Protein AF-U2J992-F1 (afdb_monomer_lite)

Structure (mmCIF, N/CA/C/O backbone):
data_AF-U2J992-F1
#
_entry.id   AF-U2J992-F1
#
loop_
_atom_site.group_PDB
_atom_site.id
_atom_site.type_symbol
_atom_site.label_atom_id
_atom_site.label_alt_id
_atom_site.label_comp_id
_atom_site.label_asym_id
_atom_site.label_entity_id
_atom_site.label_seq_id
_atom_site.pdbx_PDB_ins_code
_atom_site.Cartn_x
_atom_site.Cartn_y
_atom_site.Cartn_z
_atom_site.occupancy
_atom_site.B_iso_or_equiv
_atom_site.auth_seq_id
_atom_site.auth_comp_id
_atom_site.auth_asym_id
_atom_site.auth_atom_id
_atom_site.pdbx_PDB_model_num
ATOM 1 N N . MET A 1 1 ? 15.431 2.679 -17.743 1.00 88.00 1 MET A N 1
ATOM 2 C CA . MET A 1 1 ? 15.297 1.279 -18.209 1.00 88.00 1 MET A CA 1
ATOM 3 C C . MET A 1 1 ? 16.651 0.581 -18.360 1.00 88.00 1 MET A C 1
ATOM 5 O O . MET A 1 1 ? 17.558 1.155 -18.958 1.00 88.00 1 MET A O 1
ATOM 9 N N . LYS A 1 2 ? 16.760 -0.661 -17.865 1.00 93.06 2 LYS A N 1
ATOM 10 C CA . LYS A 1 2 ? 17.899 -1.582 -18.020 1.00 93.06 2 LYS A CA 1
ATOM 11 C C . LYS A 1 2 ? 17.656 -2.557 -19.177 1.00 93.06 2 LYS A C 1
ATOM 13 O O . LYS A 1 2 ? 16.789 -3.429 -19.087 1.00 93.06 2 LYS A O 1
ATOM 18 N N . VAL A 1 3 ? 18.436 -2.451 -20.250 1.00 96.88 3 VAL A N 1
ATOM 19 C CA . VAL A 1 3 ? 18.338 -3.318 -21.435 1.00 96.88 3 VAL A CA 1
ATOM 20 C C . VAL A 1 3 ? 19.479 -4.329 -21.450 1.00 96.88 3 VAL A C 1
ATOM 22 O O . VAL A 1 3 ? 20.654 -3.975 -21.537 1.00 96.88 3 VAL A O 1
ATOM 25 N N . GLY A 1 4 ? 19.129 -5.612 -21.396 1.00 96.81 4 GLY A N 1
ATOM 26 C CA . GLY A 1 4 ? 20.080 -6.708 -21.534 1.00 96.81 4 GLY A CA 1
ATOM 27 C C . GLY A 1 4 ? 20.477 -6.939 -22.987 1.00 96.81 4 GLY A C 1
ATOM 28 O O . GLY A 1 4 ? 19.643 -6.858 -23.887 1.00 96.81 4 GLY A O 1
ATOM 29 N N . ILE A 1 5 ? 21.737 -7.288 -23.222 1.00 97.19 5 ILE A N 1
ATOM 30 C CA . ILE A 1 5 ? 22.258 -7.700 -24.527 1.00 97.19 5 ILE A CA 1
ATOM 31 C C . ILE A 1 5 ? 22.780 -9.129 -24.413 1.00 97.19 5 ILE A C 1
ATOM 33 O O . ILE A 1 5 ? 23.735 -9.384 -23.679 1.00 97.19 5 ILE A O 1
ATOM 37 N N . LYS A 1 6 ? 22.192 -10.056 -25.175 1.00 96.06 6 LYS A N 1
ATOM 38 C CA . LYS A 1 6 ? 22.657 -11.446 -25.292 1.00 96.06 6 LYS A CA 1
ATOM 39 C C . LYS A 1 6 ? 23.140 -11.707 -26.710 1.00 96.06 6 LYS A C 1
ATOM 41 O O . LYS A 1 6 ? 22.395 -11.508 -27.663 1.00 96.06 6 LYS A O 1
ATOM 46 N N . TYR A 1 7 ? 24.370 -12.184 -26.863 1.00 94.19 7 TYR A N 1
ATOM 47 C CA . TYR A 1 7 ? 24.891 -12.618 -28.161 1.00 94.19 7 TYR A CA 1
ATOM 48 C C . TYR A 1 7 ? 24.677 -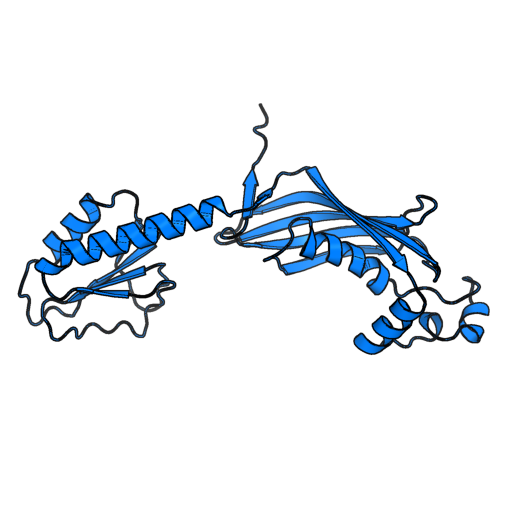14.120 -28.359 1.00 94.19 7 TYR A C 1
ATOM 50 O O . TYR A 1 7 ? 24.781 -14.896 -27.410 1.00 94.19 7 TYR A O 1
ATOM 58 N N . CYS A 1 8 ? 24.448 -14.545 -29.604 1.00 89.06 8 CYS A N 1
ATOM 59 C CA . CYS A 1 8 ? 24.579 -15.961 -29.957 1.00 89.06 8 CYS A CA 1
ATOM 60 C C . CYS A 1 8 ? 26.057 -16.395 -30.009 1.00 89.06 8 CYS A C 1
ATOM 62 O O . CYS A 1 8 ? 26.958 -15.555 -30.125 1.00 89.06 8 CYS A O 1
ATOM 64 N N . GLY A 1 9 ? 26.298 -17.713 -30.035 1.00 82.62 9 GLY A N 1
ATOM 65 C CA . GLY A 1 9 ? 27.641 -18.315 -30.091 1.00 82.62 9 GLY A CA 1
ATOM 66 C C . GLY A 1 9 ? 28.497 -17.929 -31.309 1.00 82.62 9 GLY A C 1
ATOM 67 O O . GLY A 1 9 ? 29.694 -18.180 -31.317 1.00 82.62 9 GLY A O 1
ATOM 68 N N . GLY A 1 10 ? 27.922 -17.267 -32.322 1.00 81.88 10 GLY A N 1
ATOM 69 C CA . GLY A 1 10 ? 28.688 -16.607 -33.386 1.00 81.88 10 GLY A CA 1
ATOM 70 C C . GLY A 1 10 ? 29.153 -17.504 -34.534 1.00 81.88 10 GLY A C 1
ATOM 71 O O . GLY A 1 10 ? 29.967 -17.053 -35.334 1.00 81.88 10 GLY A O 1
ATOM 72 N N . CYS A 1 11 ? 28.620 -18.725 -34.655 1.00 81.31 11 CYS A N 1
ATOM 73 C CA . CYS A 1 11 ? 29.001 -19.703 -35.685 1.00 81.31 11 CYS A CA 1
ATOM 74 C C . CYS A 1 11 ? 28.835 -19.190 -37.129 1.00 81.31 11 CYS A C 1
ATOM 76 O O . CYS A 1 11 ? 29.519 -19.658 -38.032 1.00 81.31 11 CYS A O 1
ATOM 78 N N . GLN A 1 12 ? 27.924 -18.236 -37.359 1.00 80.94 12 GLN A N 1
ATOM 79 C CA . GLN A 1 12 ? 27.748 -17.549 -38.640 1.00 80.94 12 GLN A CA 1
ATOM 80 C C . GLN A 1 12 ? 27.473 -16.063 -38.399 1.00 80.94 12 GLN A C 1
ATOM 82 O O . GLN A 1 12 ? 26.389 -15.711 -37.939 1.00 80.94 12 GLN A O 1
ATOM 87 N N . ASN A 1 13 ? 28.427 -15.190 -38.731 1.00 84.44 13 ASN A N 1
ATOM 88 C CA . ASN A 1 13 ? 28.272 -13.739 -38.600 1.00 84.44 13 ASN A CA 1
ATOM 89 C C . ASN A 1 13 ? 28.057 -13.104 -39.976 1.00 84.44 13 ASN A C 1
ATOM 91 O O . ASN A 1 13 ? 28.999 -12.934 -40.742 1.00 84.44 13 ASN A O 1
ATOM 95 N N . ARG A 1 14 ? 26.810 -12.742 -40.287 1.00 88.81 14 ARG A N 1
ATOM 96 C CA . ARG A 1 14 ? 26.429 -12.078 -41.547 1.00 88.81 14 ARG A CA 1
ATOM 97 C C . ARG A 1 14 ? 26.548 -10.552 -41.492 1.00 88.81 14 ARG A C 1
ATOM 99 O O . ARG A 1 14 ? 26.330 -9.885 -42.496 1.00 88.81 14 ARG A O 1
ATOM 106 N N . TYR A 1 15 ? 26.851 -9.996 -40.322 1.00 90.75 15 TYR A N 1
ATOM 107 C CA . TYR A 1 15 ? 27.094 -8.572 -40.101 1.00 90.75 15 TYR A CA 1
ATOM 108 C C . TYR A 1 15 ? 27.953 -8.368 -38.845 1.00 90.75 15 TYR A C 1
ATOM 110 O O . TYR A 1 15 ? 28.048 -9.264 -38.000 1.00 90.75 15 TYR A O 1
ATOM 118 N N . ASN A 1 16 ? 28.563 -7.186 -38.704 1.00 91.44 16 ASN A N 1
ATOM 119 C CA . ASN A 1 16 ? 29.298 -6.832 -37.492 1.00 91.44 16 ASN A CA 1
ATOM 120 C C . ASN A 1 16 ? 28.317 -6.515 -36.349 1.00 91.44 16 ASN A C 1
ATOM 122 O O . ASN A 1 16 ? 27.656 -5.475 -36.332 1.00 91.44 16 ASN A O 1
ATOM 126 N N . ARG A 1 17 ? 28.208 -7.453 -35.404 1.00 92.62 17 ARG A N 1
ATOM 127 C CA . ARG A 1 17 ? 27.309 -7.374 -34.244 1.00 92.62 17 ARG A CA 1
ATOM 128 C C . ARG A 1 17 ? 27.751 -6.319 -33.231 1.00 92.62 17 ARG A C 1
ATOM 130 O O . ARG A 1 17 ? 26.893 -5.689 -32.621 1.00 92.62 17 ARG A O 1
ATOM 137 N N . SER A 1 18 ? 29.059 -6.116 -33.082 1.00 92.25 18 SER A N 1
ATOM 138 C CA . SER A 1 18 ? 29.617 -5.110 -32.175 1.00 92.25 18 SER A CA 1
ATOM 139 C C . SER A 1 18 ? 29.310 -3.705 -32.679 1.00 92.25 18 SER A C 1
ATOM 141 O O . SER A 1 18 ? 28.798 -2.891 -31.919 1.00 92.25 18 SER A O 1
ATOM 143 N N . ASP A 1 19 ? 29.512 -3.449 -33.976 1.00 93.81 19 ASP A N 1
ATOM 144 C CA . ASP A 1 19 ? 29.170 -2.157 -34.586 1.00 93.81 19 ASP A CA 1
ATOM 145 C C . ASP A 1 19 ? 27.673 -1.868 -34.468 1.00 93.81 19 ASP A C 1
ATOM 147 O O . ASP A 1 19 ? 27.283 -0.755 -34.128 1.00 93.81 19 ASP A O 1
ATOM 151 N N . PHE A 1 20 ? 26.828 -2.882 -34.695 1.00 95.19 20 PHE A N 1
ATOM 152 C CA . PHE A 1 20 ? 25.380 -2.754 -34.532 1.00 95.19 20 PHE A CA 1
ATOM 153 C C . PHE A 1 20 ? 25.005 -2.337 -33.107 1.00 95.19 20 PHE A C 1
ATOM 155 O O . PHE A 1 20 ? 24.239 -1.394 -32.920 1.00 95.19 20 PHE A O 1
ATOM 162 N N . VAL A 1 21 ? 25.545 -3.025 -32.097 1.00 95.44 21 VAL A N 1
ATOM 163 C CA . VAL A 1 21 ? 25.268 -2.707 -30.692 1.00 95.44 21 VAL A CA 1
ATOM 164 C C . VAL A 1 21 ? 25.803 -1.326 -30.323 1.00 95.44 21 VAL A C 1
ATOM 166 O O . VAL A 1 21 ? 25.104 -0.577 -29.649 1.00 95.44 21 VAL A O 1
ATOM 169 N N . ASN A 1 22 ? 26.996 -0.959 -30.791 1.00 95.81 22 ASN A N 1
ATOM 170 C CA . ASN A 1 22 ? 27.565 0.366 -30.558 1.00 95.81 22 ASN A CA 1
ATOM 171 C C . ASN A 1 22 ? 26.701 1.471 -31.182 1.00 95.81 22 ASN A C 1
ATOM 173 O O . ASN A 1 22 ? 26.471 2.490 -30.537 1.00 95.81 22 ASN A O 1
ATOM 177 N N . GLU A 1 23 ? 26.161 1.257 -32.385 1.00 95.81 23 GLU A N 1
ATOM 178 C CA . GLU A 1 23 ? 25.244 2.204 -33.027 1.00 95.81 23 GLU A CA 1
ATOM 179 C C . GLU A 1 23 ? 23.930 2.351 -32.240 1.00 95.81 23 GLU A C 1
ATOM 181 O O . GLU A 1 23 ? 23.450 3.468 -32.051 1.00 95.81 23 GLU A O 1
ATOM 186 N N . VAL A 1 24 ? 23.368 1.246 -31.733 1.00 95.81 24 VAL A N 1
ATOM 187 C CA . VAL A 1 24 ? 22.175 1.280 -30.868 1.00 95.81 24 VAL A CA 1
ATOM 188 C C . VAL A 1 24 ? 22.467 2.033 -29.568 1.00 95.81 24 VAL A C 1
ATOM 190 O O . VAL A 1 24 ? 21.692 2.909 -29.193 1.00 95.81 24 VAL A O 1
ATOM 193 N N . LYS A 1 25 ? 23.594 1.751 -28.904 1.00 96.12 25 LYS A N 1
ATOM 194 C CA . LYS A 1 25 ? 23.999 2.440 -27.668 1.00 96.12 25 LYS A CA 1
ATOM 195 C C . LYS A 1 25 ? 24.206 3.938 -27.885 1.00 96.12 25 LYS A C 1
ATOM 197 O O . LYS A 1 25 ? 23.710 4.737 -27.101 1.00 96.12 25 LYS A O 1
ATOM 202 N N . ALA A 1 26 ? 24.876 4.324 -28.970 1.00 95.00 26 ALA A N 1
ATOM 203 C CA . ALA A 1 26 ? 25.159 5.725 -29.279 1.00 95.00 26 ALA A CA 1
ATOM 204 C C . ALA A 1 26 ? 23.888 6.568 -29.490 1.00 95.00 26 ALA A C 1
ATOM 206 O O . ALA A 1 26 ? 23.890 7.757 -29.190 1.00 95.00 26 ALA A O 1
ATOM 207 N N . LYS A 1 27 ? 22.799 5.959 -29.980 1.00 94.00 27 LYS A N 1
ATOM 208 C CA . LYS A 1 27 ? 21.498 6.627 -30.167 1.00 94.00 27 LYS A CA 1
ATOM 209 C C . LYS A 1 27 ? 20.606 6.613 -28.920 1.00 94.00 27 LYS A C 1
ATOM 211 O O . LYS A 1 27 ? 19.556 7.243 -28.929 1.00 94.00 27 LYS A O 1
ATOM 216 N N . ASN A 1 28 ? 20.991 5.885 -27.871 1.00 93.75 28 ASN A N 1
ATOM 217 C CA . ASN A 1 28 ? 20.179 5.653 -26.674 1.00 93.75 28 ASN A CA 1
ATOM 218 C C . ASN A 1 28 ? 21.033 5.816 -25.408 1.00 93.75 28 ASN A C 1
ATOM 220 O O . ASN A 1 28 ? 21.133 4.902 -24.593 1.00 93.75 28 ASN A O 1
ATOM 224 N N . THR A 1 29 ? 21.687 6.970 -25.264 1.00 91.69 29 THR A N 1
ATOM 225 C CA . THR A 1 29 ? 22.597 7.270 -24.141 1.00 91.69 29 THR A CA 1
ATOM 226 C C . THR A 1 29 ? 21.898 7.336 -22.780 1.00 91.69 29 THR A C 1
ATOM 228 O O . THR A 1 29 ? 22.552 7.276 -21.747 1.00 91.69 29 THR A O 1
ATOM 231 N N . ASP A 1 30 ? 20.573 7.444 -22.785 1.00 88.81 30 ASP A N 1
ATOM 232 C CA . ASP A 1 30 ? 19.661 7.445 -21.642 1.00 88.81 30 ASP A CA 1
ATOM 233 C C . ASP A 1 30 ? 19.252 6.035 -21.167 1.00 88.81 30 ASP A C 1
ATOM 235 O O . ASP A 1 30 ? 18.544 5.894 -20.168 1.00 88.81 30 ASP A O 1
ATOM 239 N N . VAL A 1 31 ? 19.681 4.982 -21.871 1.00 92.69 31 VAL A N 1
ATOM 240 C CA . VAL A 1 31 ? 19.368 3.583 -21.554 1.00 92.69 31 VAL A CA 1
ATOM 241 C C . VAL A 1 31 ? 20.582 2.894 -20.936 1.00 92.69 31 VAL A C 1
ATOM 243 O O . VAL A 1 31 ? 21.683 2.930 -21.484 1.00 92.69 31 VAL A O 1
ATOM 246 N N . ASP A 1 32 ? 20.367 2.195 -19.820 1.00 94.19 32 ASP A N 1
ATOM 247 C CA . ASP A 1 32 ? 21.402 1.381 -19.183 1.00 94.19 32 ASP A CA 1
ATOM 248 C C . ASP A 1 32 ? 21.523 0.030 -19.902 1.00 94.19 32 ASP A C 1
ATOM 250 O O . ASP A 1 32 ? 20.683 -0.859 -19.745 1.00 94.19 32 ASP A O 1
ATOM 254 N N . PHE A 1 33 ? 22.548 -0.117 -20.744 1.00 96.19 33 PHE A N 1
ATOM 255 C CA . PHE A 1 33 ? 22.795 -1.354 -21.481 1.00 96.19 33 PHE A CA 1
ATOM 256 C C . PHE A 1 33 ? 23.798 -2.256 -20.769 1.00 96.19 33 PHE A C 1
ATOM 258 O O . PHE A 1 33 ? 24.991 -1.945 -20.708 1.00 96.19 33 PHE A O 1
ATOM 265 N N . VAL A 1 34 ? 23.356 -3.458 -20.402 1.00 95.81 34 VAL A N 1
ATOM 266 C CA . VAL A 1 34 ? 24.199 -4.482 -19.771 1.00 95.81 34 VAL A CA 1
ATOM 267 C C . VAL A 1 34 ? 24.352 -5.711 -20.663 1.00 95.81 34 VAL A C 1
ATOM 269 O O . VAL A 1 34 ? 23.463 -6.043 -21.445 1.00 95.81 34 VAL A O 1
ATOM 272 N N . ILE A 1 35 ? 25.475 -6.419 -20.553 1.00 96.19 35 ILE A N 1
ATOM 273 C CA . ILE A 1 35 ? 25.595 -7.752 -21.157 1.00 96.19 35 ILE A CA 1
ATOM 274 C C . ILE A 1 35 ? 24.876 -8.743 -20.247 1.00 96.19 35 ILE A C 1
ATOM 276 O O . ILE A 1 35 ? 25.269 -8.894 -19.096 1.00 96.19 35 ILE A O 1
ATOM 280 N N . ALA A 1 36 ? 23.835 -9.395 -20.764 1.00 93.94 36 ALA A N 1
ATOM 281 C CA . ALA A 1 36 ? 22.982 -10.274 -19.975 1.00 93.94 36 ALA A CA 1
ATOM 282 C C . ALA A 1 36 ? 23.596 -11.677 -19.828 1.00 93.94 36 ALA A C 1
ATOM 284 O O . ALA A 1 36 ? 23.954 -12.329 -20.818 1.00 93.94 36 ALA A O 1
ATOM 285 N N . GLN A 1 37 ? 23.683 -12.140 -18.589 1.00 92.50 37 GLN A N 1
ATOM 286 C CA . GLN A 1 37 ? 24.143 -13.458 -18.172 1.00 92.50 37 GLN A CA 1
ATOM 287 C C . GLN A 1 37 ? 22.974 -14.322 -17.686 1.00 92.50 37 GLN A C 1
ATOM 289 O O . GLN A 1 37 ? 21.844 -13.859 -17.536 1.00 92.50 37 GLN A O 1
ATOM 294 N N . ASP A 1 38 ? 23.231 -15.613 -17.488 1.00 89.69 38 ASP A N 1
ATOM 295 C CA . ASP A 1 38 ? 22.229 -16.528 -16.944 1.00 89.69 38 ASP A CA 1
ATOM 296 C C . ASP A 1 38 ? 21.800 -16.059 -15.540 1.00 89.69 38 ASP A C 1
ATOM 298 O O . ASP A 1 38 ? 22.630 -15.621 -14.748 1.00 89.69 38 ASP A O 1
ATOM 302 N N . ALA A 1 39 ? 20.505 -16.172 -15.243 1.00 90.25 39 ALA A N 1
ATOM 303 C CA . ALA A 1 39 ? 19.822 -15.662 -14.051 1.00 90.25 39 ALA A CA 1
ATOM 304 C C . ALA A 1 39 ? 19.686 -14.129 -13.943 1.00 90.25 39 ALA A C 1
ATOM 306 O O . ALA A 1 39 ? 19.109 -13.646 -12.966 1.00 90.25 39 ALA A O 1
ATOM 307 N N . ASP A 1 40 ? 20.122 -13.356 -14.944 1.00 90.25 40 ASP A N 1
ATOM 308 C CA . ASP A 1 40 ? 19.886 -11.913 -14.940 1.00 90.25 40 ASP A CA 1
ATOM 309 C C . ASP A 1 40 ? 18.399 -11.562 -15.076 1.00 90.25 40 ASP A C 1
ATOM 311 O O . ASP A 1 40 ? 17.633 -12.194 -15.812 1.00 90.25 40 ASP A O 1
ATOM 315 N N . VAL A 1 41 ? 18.025 -10.465 -14.411 1.00 90.94 41 VAL A N 1
ATOM 316 C CA . VAL A 1 41 ? 16.741 -9.781 -14.582 1.00 90.94 41 VAL A CA 1
ATOM 317 C C . VAL A 1 41 ? 16.989 -8.427 -15.248 1.00 90.94 41 VAL A C 1
ATOM 319 O O . VAL A 1 41 ? 17.772 -7.602 -14.755 1.00 90.94 41 VAL A O 1
ATOM 322 N N . VAL A 1 42 ? 16.323 -8.204 -16.381 1.00 93.94 42 VAL A N 1
ATOM 323 C CA . VAL A 1 42 ? 16.386 -6.965 -17.174 1.00 93.94 42 VAL A CA 1
ATOM 324 C C . VAL A 1 42 ? 14.983 -6.480 -17.537 1.00 93.94 42 VAL A C 1
ATOM 326 O O . VAL A 1 42 ? 14.031 -7.263 -17.565 1.00 93.94 42 VAL A O 1
ATOM 329 N N . ASP A 1 43 ? 14.840 -5.192 -17.845 1.00 91.94 43 ASP A N 1
ATOM 330 C CA . ASP A 1 43 ? 13.548 -4.642 -18.261 1.00 91.94 43 ASP A CA 1
ATOM 331 C C . ASP A 1 43 ? 13.194 -5.112 -19.673 1.00 91.94 43 ASP A C 1
ATOM 333 O O . ASP A 1 43 ? 12.080 -5.565 -19.902 1.00 91.94 43 ASP A O 1
ATOM 337 N N . TYR A 1 44 ? 14.157 -5.089 -20.596 1.00 96.25 44 TYR A N 1
ATOM 338 C CA . TYR A 1 44 ? 14.001 -5.572 -21.971 1.00 96.25 44 TYR A CA 1
ATOM 339 C C . TYR A 1 44 ? 15.263 -6.307 -22.426 1.00 96.25 44 TYR A C 1
ATOM 341 O O . TYR A 1 44 ? 16.363 -5.969 -21.983 1.00 96.25 44 TYR A O 1
ATOM 349 N N . LEU A 1 45 ? 15.135 -7.304 -23.302 1.00 97.62 45 LEU A N 1
ATOM 350 C CA . LEU A 1 45 ? 16.275 -8.091 -23.784 1.00 97.62 45 LEU A CA 1
ATOM 351 C C . LEU A 1 45 ? 16.459 -7.962 -25.303 1.00 97.62 45 LEU A C 1
ATOM 353 O O . LEU A 1 45 ? 15.589 -8.328 -26.089 1.00 97.62 45 LEU A O 1
ATOM 357 N N . LEU A 1 46 ? 17.632 -7.499 -25.730 1.00 97.19 46 LEU A N 1
ATOM 358 C CA . LEU A 1 46 ? 18.070 -7.537 -27.123 1.00 97.19 46 LEU A CA 1
ATOM 359 C C . LEU A 1 46 ? 18.946 -8.768 -27.358 1.00 97.19 46 LEU A C 1
ATOM 361 O O . LEU A 1 46 ? 20.019 -8.918 -26.769 1.00 97.19 46 LEU A O 1
ATOM 365 N N . VAL A 1 47 ? 18.503 -9.642 -28.256 1.00 96.44 47 VAL A N 1
ATOM 366 C CA . VAL A 1 47 ? 19.201 -10.885 -28.586 1.00 96.44 47 VAL A CA 1
ATOM 367 C C . VAL A 1 47 ? 19.867 -10.734 -29.949 1.00 96.44 47 VAL A C 1
ATOM 369 O O . VAL A 1 47 ? 19.208 -10.714 -30.987 1.00 96.44 47 VAL A O 1
ATOM 372 N N . ILE A 1 48 ? 21.188 -10.588 -29.950 1.00 95.81 48 ILE A N 1
ATOM 373 C CA . ILE A 1 48 ? 22.002 -10.253 -31.117 1.00 95.81 48 ILE A CA 1
ATOM 374 C C . ILE A 1 48 ? 22.548 -11.533 -31.758 1.00 95.81 48 ILE A C 1
ATOM 376 O O . ILE A 1 48 ? 23.601 -12.068 -31.383 1.00 95.81 48 ILE A O 1
ATOM 380 N N . ASN A 1 49 ? 21.829 -12.026 -32.761 1.00 92.62 49 ASN A N 1
ATOM 381 C CA . ASN A 1 49 ? 22.194 -13.212 -33.523 1.00 92.62 49 ASN A CA 1
ATOM 382 C C . ASN A 1 49 ? 22.996 -12.832 -34.768 1.00 92.62 49 ASN A C 1
ATOM 384 O O . ASN A 1 49 ? 22.674 -11.872 -35.452 1.00 92.62 49 ASN A O 1
ATOM 388 N N . GLY A 1 50 ? 24.025 -13.612 -35.104 1.00 89.12 50 GLY A N 1
ATOM 389 C CA . GLY A 1 50 ? 24.824 -13.389 -36.316 1.00 89.12 50 GLY A CA 1
ATOM 390 C C . GLY A 1 50 ? 24.123 -13.789 -37.620 1.00 89.12 50 GLY A C 1
ATOM 391 O O . GLY A 1 50 ? 24.548 -13.365 -38.695 1.00 89.12 50 GLY A O 1
ATOM 392 N N . CYS A 1 51 ? 23.055 -14.587 -37.543 1.00 87.06 51 CYS A N 1
ATOM 393 C CA . CYS A 1 51 ? 22.292 -15.072 -38.689 1.00 87.06 51 CYS A CA 1
ATOM 394 C C . CYS A 1 51 ? 20.815 -15.312 -38.330 1.00 87.06 51 CYS A C 1
ATOM 396 O O . CYS A 1 51 ? 20.406 -15.197 -37.174 1.00 87.06 51 CYS A O 1
ATOM 398 N N . THR A 1 52 ? 20.019 -15.693 -39.330 1.00 90.06 52 THR A N 1
ATOM 399 C CA . THR A 1 52 ? 18.568 -15.919 -39.216 1.00 90.06 52 THR A CA 1
ATOM 400 C C . THR A 1 52 ? 18.176 -17.182 -38.452 1.00 90.06 52 THR A C 1
ATOM 402 O O . THR A 1 52 ? 17.001 -17.353 -38.159 1.00 90.06 52 THR A O 1
ATOM 405 N N . ALA A 1 53 ? 19.128 -18.055 -38.102 1.00 88.44 53 ALA A N 1
ATOM 406 C CA . ALA A 1 53 ? 18.846 -19.245 -37.296 1.00 88.44 53 ALA A CA 1
ATOM 407 C C . ALA A 1 53 ? 18.474 -18.911 -35.838 1.00 88.44 53 ALA A C 1
ATOM 409 O O . ALA A 1 53 ? 17.888 -19.748 -35.165 1.00 88.44 53 ALA A O 1
ATOM 410 N N . ALA A 1 54 ? 18.831 -17.710 -35.359 1.00 87.69 54 ALA A N 1
ATOM 411 C CA . ALA A 1 54 ? 18.437 -17.167 -34.056 1.00 87.69 54 ALA A CA 1
ATOM 412 C C . ALA A 1 54 ? 18.614 -18.126 -32.854 1.00 87.69 54 ALA A C 1
ATOM 414 O O . ALA A 1 54 ? 17.761 -18.213 -31.980 1.00 87.69 54 ALA A O 1
ATOM 415 N N . CYS A 1 55 ? 19.733 -18.855 -32.810 1.00 88.12 55 CYS A N 1
ATOM 416 C CA . CYS A 1 55 ? 19.963 -19.959 -31.871 1.00 88.12 55 CYS A CA 1
ATOM 417 C C . CYS A 1 55 ? 20.372 -19.552 -30.442 1.00 88.12 55 CYS A C 1
ATOM 419 O O . CYS A 1 55 ? 20.775 -20.413 -29.662 1.00 88.12 55 CYS A O 1
ATOM 421 N N . ALA A 1 56 ? 20.360 -18.263 -30.100 1.00 90.25 56 ALA A N 1
ATOM 422 C CA . ALA A 1 56 ? 20.732 -17.826 -28.759 1.00 90.25 56 ALA A CA 1
ATOM 423 C C . ALA A 1 56 ? 19.720 -18.331 -27.718 1.00 90.25 56 ALA A C 1
ATOM 425 O O . ALA A 1 56 ? 18.541 -17.985 -27.776 1.00 90.25 56 ALA A O 1
ATOM 426 N N . ASP A 1 57 ? 20.199 -19.106 -26.744 1.00 90.81 57 ASP A N 1
ATOM 427 C CA . ASP A 1 57 ? 19.393 -19.514 -25.595 1.00 90.81 57 ASP A CA 1
ATOM 428 C C . ASP A 1 57 ? 19.222 -18.341 -24.620 1.00 90.81 57 ASP A C 1
ATOM 430 O O . ASP A 1 57 ? 20.193 -17.704 -24.192 1.00 90.81 57 ASP A O 1
ATOM 434 N N . ILE A 1 58 ? 17.963 -18.059 -24.297 1.00 93.62 58 ILE A N 1
ATOM 435 C CA . ILE A 1 58 ? 17.529 -17.003 -23.380 1.00 93.62 58 ILE A CA 1
ATOM 436 C C . ILE A 1 58 ? 16.658 -17.542 -22.244 1.00 93.62 58 ILE A C 1
ATOM 438 O O . ILE A 1 58 ? 16.173 -16.757 -21.438 1.00 93.62 58 ILE A O 1
ATOM 442 N N . SER A 1 59 ? 16.461 -18.862 -22.158 1.00 92.75 59 SER A N 1
ATOM 443 C CA . SER A 1 59 ? 15.569 -19.506 -21.181 1.00 92.75 59 SER A CA 1
ATOM 444 C C . SER A 1 59 ? 15.920 -19.183 -19.727 1.00 92.75 59 SER A C 1
ATOM 446 O O . SER A 1 59 ? 15.059 -19.210 -18.853 1.00 92.75 59 SER A O 1
ATOM 448 N N . LYS A 1 60 ? 17.185 -18.837 -19.476 1.00 93.94 60 LYS A N 1
ATOM 449 C CA . LYS A 1 60 ? 17.715 -18.483 -18.159 1.00 93.94 60 LYS A CA 1
ATOM 450 C C . LYS A 1 60 ? 17.763 -16.981 -17.885 1.00 93.94 60 LYS A C 1
ATOM 452 O O . LYS A 1 60 ? 18.274 -16.594 -16.842 1.00 93.94 60 LYS A O 1
ATOM 457 N N . ILE A 1 61 ? 17.287 -16.132 -18.794 1.00 94.19 61 ILE A N 1
ATOM 458 C CA . ILE A 1 61 ? 17.291 -14.674 -18.629 1.00 94.19 61 ILE A CA 1
ATOM 459 C C . ILE A 1 61 ? 15.850 -14.214 -18.455 1.00 94.19 61 ILE A C 1
ATOM 461 O O . ILE A 1 61 ? 15.001 -14.464 -19.309 1.00 94.19 61 ILE A O 1
ATOM 465 N N . THR A 1 62 ? 15.568 -13.501 -17.368 1.00 94.00 62 THR A N 1
ATOM 466 C CA . THR A 1 62 ? 14.234 -12.947 -17.132 1.00 94.00 62 THR A CA 1
ATOM 467 C C . THR A 1 62 ? 14.154 -11.549 -17.724 1.00 94.00 62 THR A C 1
ATOM 469 O O . THR A 1 62 ? 14.905 -10.656 -17.329 1.00 94.00 62 THR A O 1
ATOM 472 N N . SER A 1 63 ? 13.213 -11.330 -18.643 1.00 94.19 63 SER A N 1
ATOM 473 C CA . SER A 1 63 ? 12.934 -10.000 -19.181 1.00 94.19 63 SER A CA 1
ATOM 474 C C . SER A 1 63 ? 11.501 -9.566 -18.897 1.00 94.19 63 SER A C 1
ATOM 476 O O . SER A 1 63 ? 10.556 -10.230 -19.319 1.00 94.19 63 SER A O 1
ATOM 478 N N . ARG A 1 64 ? 11.343 -8.445 -18.182 1.00 89.94 64 ARG A N 1
ATOM 479 C CA . ARG A 1 64 ? 10.040 -7.969 -17.683 1.00 89.94 64 ARG A CA 1
ATOM 480 C C . ARG A 1 64 ? 9.097 -7.517 -18.807 1.00 89.94 64 ARG A C 1
ATOM 482 O O . ARG A 1 64 ? 7.906 -7.792 -18.738 1.00 89.94 64 ARG A O 1
ATOM 489 N N . LYS A 1 65 ? 9.623 -6.850 -19.840 1.00 90.19 65 LYS A N 1
ATOM 490 C CA . LYS A 1 65 ? 8.870 -6.280 -20.976 1.00 90.19 65 LYS A CA 1
ATOM 491 C C . LYS A 1 65 ? 9.081 -7.052 -22.292 1.00 90.19 65 LYS A C 1
ATOM 493 O O . LYS A 1 65 ? 8.720 -6.571 -23.364 1.00 90.19 65 LYS A O 1
ATOM 498 N N . GLY A 1 66 ? 9.659 -8.254 -22.225 1.00 94.06 66 GLY A N 1
ATOM 499 C CA . GLY A 1 66 ? 9.898 -9.127 -23.379 1.00 94.06 66 GLY A CA 1
ATOM 500 C C . GLY A 1 66 ? 11.247 -8.912 -24.076 1.00 94.06 66 GLY A C 1
ATOM 501 O O . GLY A 1 66 ? 12.151 -8.270 -23.553 1.00 94.06 66 GLY A O 1
ATOM 502 N N . TYR A 1 67 ? 11.413 -9.485 -25.269 1.00 95.88 67 TYR A N 1
ATOM 503 C CA . TYR A 1 67 ? 12.695 -9.480 -25.979 1.00 95.88 67 TYR A CA 1
ATOM 504 C C . TYR A 1 67 ? 12.548 -9.210 -27.480 1.00 95.88 67 TYR A C 1
ATOM 506 O O . TYR A 1 67 ? 11.478 -9.402 -28.057 1.00 95.88 67 TYR A O 1
ATOM 514 N N . PHE A 1 68 ? 13.647 -8.806 -28.124 1.00 96.19 68 PHE A N 1
ATOM 515 C CA . PHE A 1 68 ? 13.742 -8.660 -29.576 1.00 96.19 68 PHE A CA 1
ATOM 516 C C . PHE A 1 68 ? 14.916 -9.465 -30.143 1.00 96.19 68 PHE A C 1
ATOM 518 O O . PHE A 1 68 ? 16.069 -9.269 -29.754 1.00 96.19 68 PHE A O 1
ATOM 525 N N . MET A 1 69 ? 14.626 -10.343 -31.105 1.00 95.00 69 MET A N 1
ATOM 526 C CA . MET A 1 69 ? 15.630 -11.128 -31.828 1.00 95.00 69 MET A CA 1
ATOM 527 C C . MET A 1 69 ? 16.152 -10.343 -33.034 1.00 95.00 69 MET A C 1
ATOM 529 O O . MET A 1 69 ? 15.472 -10.197 -34.051 1.00 95.00 69 MET A O 1
ATOM 533 N N . VAL A 1 70 ? 17.391 -9.869 -32.939 1.00 95.44 70 VAL A N 1
ATOM 534 C CA . VAL A 1 70 ? 18.122 -9.269 -34.057 1.00 95.44 70 VAL A CA 1
ATOM 535 C C . VAL A 1 70 ? 18.847 -10.378 -34.810 1.00 95.44 70 VAL A C 1
ATOM 537 O O . VAL A 1 70 ? 19.569 -11.167 -34.210 1.00 95.44 70 VAL A O 1
ATOM 540 N N . THR A 1 71 ? 18.664 -10.435 -36.123 1.00 93.69 71 THR A N 1
ATOM 541 C CA . THR A 1 71 ? 19.283 -11.405 -37.041 1.00 93.69 71 THR A CA 1
ATOM 542 C C . THR A 1 71 ? 20.025 -10.735 -38.201 1.00 93.69 71 THR A C 1
ATOM 544 O O . THR A 1 71 ? 20.728 -11.406 -38.958 1.00 93.69 71 THR A O 1
ATOM 547 N N . GLY A 1 72 ? 19.902 -9.409 -38.346 1.00 92.38 72 GLY A N 1
ATOM 548 C CA . GLY A 1 72 ? 20.601 -8.645 -39.373 1.00 92.38 72 GLY A CA 1
ATOM 549 C C . GLY A 1 72 ? 20.601 -7.135 -39.134 1.00 92.38 72 GLY A C 1
ATOM 550 O O . GLY A 1 72 ? 19.714 -6.582 -38.486 1.00 92.38 72 GLY A O 1
ATOM 551 N N . LYS A 1 73 ? 21.582 -6.445 -39.735 1.00 92.19 73 LYS A N 1
ATOM 552 C CA . LYS A 1 73 ? 21.788 -4.990 -39.587 1.00 92.19 73 LYS A CA 1
ATOM 553 C C . LYS A 1 73 ? 20.573 -4.141 -39.997 1.00 92.19 73 LYS A C 1
ATOM 555 O O . LYS A 1 73 ? 20.335 -3.090 -39.412 1.00 92.19 73 LYS A O 1
ATOM 560 N N . HIS A 1 74 ? 19.777 -4.603 -40.963 1.00 92.38 74 HIS A N 1
ATOM 561 C CA . HIS A 1 74 ? 18.588 -3.892 -41.451 1.00 92.38 74 HIS A CA 1
ATOM 562 C C . HIS A 1 74 ? 17.519 -3.661 -40.363 1.00 92.38 74 HIS A C 1
ATOM 564 O O . HIS A 1 74 ? 16.716 -2.738 -40.482 1.00 92.38 74 HIS A O 1
ATOM 570 N N . GLN A 1 75 ? 17.535 -4.447 -39.280 1.00 95.44 75 GLN A N 1
ATOM 571 C CA . GLN A 1 75 ? 16.577 -4.331 -38.177 1.00 95.44 75 GLN A CA 1
ATOM 572 C C . GLN A 1 75 ? 16.909 -3.203 -37.192 1.00 95.44 75 GLN A C 1
ATOM 574 O O . GLN A 1 75 ? 16.160 -3.001 -36.242 1.00 95.44 75 GLN A O 1
ATOM 579 N N . ILE A 1 76 ? 17.982 -2.429 -37.404 1.00 94.69 76 ILE A N 1
ATOM 580 C CA . ILE A 1 76 ? 18.358 -1.344 -36.484 1.00 94.69 76 ILE A CA 1
ATOM 581 C C . ILE A 1 76 ? 17.235 -0.322 -36.281 1.00 94.69 76 ILE A C 1
ATOM 583 O O . ILE A 1 76 ? 16.998 0.122 -35.163 1.00 94.69 76 ILE A O 1
ATOM 587 N N . LYS A 1 77 ? 16.480 -0.012 -37.344 1.00 94.94 77 LYS A N 1
ATOM 588 C CA . LYS A 1 77 ? 15.312 0.875 -37.265 1.00 94.94 77 LYS A CA 1
ATOM 589 C C . LYS A 1 77 ? 14.183 0.266 -36.427 1.00 94.94 77 LYS A C 1
ATOM 591 O O . LYS A 1 77 ? 13.494 0.997 -35.730 1.00 94.94 77 LYS A O 1
ATOM 596 N N . MET A 1 78 ? 14.008 -1.057 -36.480 1.00 96.00 78 MET A N 1
ATOM 597 C CA . MET A 1 78 ? 13.006 -1.764 -35.672 1.00 96.00 78 MET A CA 1
ATOM 598 C C . MET A 1 78 ? 13.396 -1.770 -34.194 1.00 96.00 78 MET A C 1
ATOM 600 O O . MET A 1 78 ? 12.549 -1.511 -33.348 1.00 96.00 78 MET A O 1
ATOM 604 N N . VAL A 1 79 ? 14.678 -2.013 -33.892 1.00 95.94 79 VAL A N 1
ATOM 605 C CA . VAL A 1 79 ? 15.205 -1.929 -32.523 1.00 95.94 79 VAL A CA 1
ATOM 606 C C . VAL A 1 79 ? 15.039 -0.516 -31.978 1.00 95.94 79 VAL A C 1
ATOM 608 O O . VAL A 1 79 ? 14.530 -0.369 -30.874 1.00 95.94 79 VAL A O 1
ATOM 611 N N . GLN A 1 80 ? 15.393 0.512 -32.759 1.00 95.31 80 GLN A N 1
ATOM 612 C CA . GLN A 1 80 ? 15.220 1.902 -32.334 1.00 95.31 80 GLN A CA 1
ATOM 613 C C . GLN A 1 80 ? 13.754 2.208 -32.028 1.00 95.31 80 GLN A C 1
ATOM 615 O O . GLN A 1 80 ? 13.452 2.631 -30.922 1.00 95.31 80 GLN A O 1
ATOM 620 N N . LYS A 1 81 ? 12.841 1.879 -32.953 1.00 95.31 81 LYS A N 1
ATOM 621 C CA . LYS A 1 81 ? 11.401 2.060 -32.742 1.00 95.31 81 LYS A CA 1
ATOM 622 C C . LYS A 1 81 ? 10.921 1.378 -31.457 1.00 95.31 81 LYS A C 1
ATOM 624 O O . LYS A 1 81 ? 10.158 1.968 -30.705 1.00 95.31 81 LYS A O 1
ATOM 629 N N . LYS A 1 82 ? 11.371 0.147 -31.194 1.00 95.00 82 LYS A N 1
ATOM 630 C CA . LYS A 1 82 ? 10.970 -0.592 -29.993 1.00 95.00 82 LYS A CA 1
ATOM 631 C C . LYS A 1 82 ? 11.504 0.048 -28.712 1.00 95.00 82 LYS A C 1
ATOM 633 O O . LYS A 1 82 ? 10.783 0.096 -27.723 1.00 95.00 82 LYS A O 1
ATOM 638 N N . LEU A 1 83 ? 12.744 0.535 -28.723 1.00 95.12 83 LEU A N 1
ATOM 639 C CA . LEU A 1 83 ? 13.304 1.273 -27.591 1.00 95.12 83 LEU A CA 1
ATOM 640 C C . LEU A 1 83 ? 12.560 2.594 -27.365 1.00 95.12 83 LEU A C 1
ATOM 642 O O . LEU A 1 83 ? 12.279 2.913 -26.218 1.00 95.12 83 LEU A O 1
ATOM 646 N N . ASP A 1 84 ? 12.194 3.315 -28.427 1.00 93.62 84 ASP A N 1
ATOM 647 C CA . ASP A 1 84 ? 11.417 4.556 -28.329 1.00 93.62 84 ASP A CA 1
ATOM 648 C C . ASP A 1 84 ? 10.019 4.298 -27.732 1.00 93.62 84 ASP A C 1
ATOM 650 O O . ASP A 1 84 ? 9.611 5.000 -26.812 1.00 93.62 84 ASP A O 1
ATOM 654 N N . GLU A 1 85 ? 9.322 3.241 -28.173 1.00 92.50 85 GLU A N 1
ATOM 655 C CA . GLU A 1 85 ? 8.047 2.799 -27.576 1.00 92.50 85 GLU A CA 1
ATOM 656 C C . GLU A 1 85 ? 8.193 2.517 -26.072 1.00 92.50 85 GLU A C 1
ATOM 658 O O . GLU A 1 85 ? 7.413 3.014 -25.265 1.00 92.50 85 GLU A O 1
ATOM 663 N N . LEU A 1 86 ? 9.226 1.764 -25.678 1.00 90.56 86 LEU A N 1
ATOM 664 C CA . LEU A 1 86 ? 9.476 1.429 -24.272 1.00 90.56 86 LEU A CA 1
ATOM 665 C C . LEU A 1 86 ? 9.818 2.658 -23.418 1.00 90.56 86 LEU A C 1
ATOM 667 O O . LEU A 1 86 ? 9.498 2.675 -22.228 1.00 90.56 86 LEU A O 1
ATOM 671 N N . LYS A 1 87 ? 10.474 3.668 -24.003 1.00 89.69 87 LYS A N 1
ATOM 672 C CA . LYS A 1 87 ? 10.776 4.941 -23.334 1.00 89.69 87 LYS A CA 1
ATOM 673 C C . LYS A 1 87 ? 9.520 5.770 -23.110 1.00 89.69 87 LYS A C 1
ATOM 675 O O . LYS A 1 87 ? 9.361 6.315 -22.021 1.00 89.69 87 LYS A O 1
ATOM 680 N N . GLU A 1 88 ? 8.641 5.861 -24.106 1.00 86.81 88 GLU A N 1
ATOM 681 C CA . GLU A 1 88 ? 7.360 6.560 -23.953 1.00 86.81 88 GLU A CA 1
ATOM 682 C C . GLU A 1 88 ? 6.475 5.856 -22.916 1.00 86.81 88 GLU A C 1
ATOM 684 O O . GLU A 1 88 ? 5.968 6.517 -22.012 1.00 86.81 88 GLU A O 1
ATOM 689 N N . GLU A 1 89 ? 6.402 4.520 -22.937 1.00 83.31 89 GLU A N 1
ATOM 690 C CA . GLU A 1 89 ? 5.749 3.744 -21.871 1.00 83.31 89 GLU A CA 1
ATOM 691 C C . GLU A 1 89 ? 6.358 4.051 -20.489 1.00 83.31 89 GLU A C 1
ATOM 693 O O . GLU A 1 89 ? 5.635 4.370 -19.550 1.00 83.31 89 GLU A O 1
ATOM 698 N N . GLU A 1 90 ? 7.693 4.028 -20.349 1.00 82.00 90 GLU A N 1
ATOM 699 C CA . GLU A 1 90 ? 8.366 4.345 -19.076 1.00 82.00 90 GLU A CA 1
ATOM 700 C C . GLU A 1 90 ? 8.079 5.783 -18.607 1.00 82.00 90 GLU A C 1
ATOM 702 O O . GLU A 1 90 ? 8.003 6.047 -17.402 1.00 82.00 90 GLU A O 1
ATOM 707 N N . LYS A 1 91 ? 7.927 6.726 -19.538 1.00 80.44 91 LYS A N 1
ATOM 708 C CA . LYS A 1 91 ? 7.618 8.127 -19.248 1.00 80.44 91 LYS A CA 1
ATOM 709 C C . LYS A 1 91 ? 6.177 8.295 -18.773 1.00 80.44 91 LYS A C 1
ATOM 711 O O . LYS A 1 91 ? 5.957 8.996 -17.786 1.00 80.44 91 LYS A O 1
ATOM 716 N N . GLU A 1 92 ? 5.222 7.629 -19.416 1.00 77.69 92 GLU A N 1
ATOM 717 C CA . GLU A 1 92 ? 3.832 7.584 -18.955 1.00 77.69 92 GLU A CA 1
ATOM 718 C C . GLU A 1 92 ? 3.716 6.925 -17.577 1.00 77.69 92 GLU A C 1
ATOM 720 O O . GLU A 1 92 ? 3.048 7.464 -16.693 1.00 77.69 92 GLU A O 1
ATOM 725 N N . ASP A 1 93 ? 4.415 5.811 -17.358 1.00 75.38 93 ASP A N 1
ATOM 726 C CA . ASP A 1 93 ? 4.441 5.113 -16.072 1.00 75.38 93 ASP A CA 1
ATOM 727 C C . ASP A 1 93 ? 4.996 6.011 -14.961 1.00 75.38 93 ASP A C 1
ATOM 729 O O . ASP A 1 93 ? 4.423 6.098 -13.875 1.00 75.38 93 ASP A O 1
ATOM 733 N N . LYS A 1 94 ? 6.092 6.732 -15.235 1.00 75.00 94 LYS A N 1
ATOM 734 C CA . LYS A 1 94 ? 6.664 7.718 -14.304 1.00 75.00 94 LYS A CA 1
ATOM 735 C C . LYS A 1 94 ? 5.696 8.860 -14.010 1.00 75.00 94 LYS A C 1
ATOM 737 O O . LYS A 1 94 ? 5.595 9.257 -12.854 1.00 75.00 94 LYS A O 1
ATOM 742 N N . ALA A 1 95 ? 4.975 9.357 -15.014 1.00 74.56 95 ALA A N 1
ATOM 743 C CA . ALA A 1 95 ? 3.999 10.433 -14.844 1.00 74.56 95 ALA A CA 1
ATOM 744 C C . ALA A 1 95 ? 2.781 10.017 -13.998 1.00 74.56 95 ALA A C 1
ATOM 746 O O . ALA A 1 95 ? 2.146 10.869 -13.382 1.00 74.56 95 ALA A O 1
ATOM 747 N N . ARG A 1 96 ? 2.460 8.719 -13.938 1.00 80.81 96 ARG A N 1
ATOM 748 C CA . ARG A 1 96 ? 1.366 8.174 -13.114 1.00 80.81 96 ARG A CA 1
ATOM 749 C C . ARG A 1 96 ? 1.753 7.929 -11.657 1.00 80.81 96 ARG A C 1
ATOM 751 O O . ARG A 1 96 ? 0.882 7.580 -10.861 1.00 80.81 96 ARG A O 1
ATOM 758 N N . ARG A 1 97 ? 3.032 8.077 -11.295 1.00 87.81 97 ARG A N 1
ATOM 759 C CA . ARG A 1 97 ? 3.481 7.819 -9.924 1.00 87.81 97 ARG A CA 1
ATOM 760 C C . ARG A 1 97 ? 2.856 8.808 -8.960 1.00 87.81 97 ARG A C 1
ATOM 762 O O . ARG A 1 97 ? 2.858 10.015 -9.187 1.00 87.81 97 ARG A O 1
ATOM 769 N N . LYS A 1 98 ? 2.380 8.284 -7.838 1.00 91.81 98 LYS A N 1
ATOM 770 C CA . LYS A 1 98 ? 1.910 9.106 -6.737 1.00 91.81 98 LYS A CA 1
ATOM 771 C C . LYS A 1 98 ? 3.107 9.673 -5.986 1.00 91.81 98 LYS A C 1
ATOM 773 O O . LYS A 1 98 ? 3.966 8.925 -5.519 1.00 91.81 98 LYS A O 1
ATOM 778 N N . ILE A 1 99 ? 3.138 10.994 -5.875 1.00 94.50 99 ILE A N 1
ATOM 779 C CA . ILE A 1 99 ? 4.113 11.712 -5.060 1.00 94.50 99 ILE A CA 1
ATOM 780 C C . ILE A 1 99 ? 3.601 11.736 -3.620 1.00 94.50 99 ILE A C 1
ATOM 782 O O . ILE A 1 99 ? 2.430 12.042 -3.390 1.00 94.50 99 ILE A O 1
ATOM 786 N N . LEU A 1 100 ? 4.471 11.393 -2.676 1.00 95.62 100 LEU A N 1
ATOM 787 C CA . LEU A 1 100 ? 4.218 11.425 -1.239 1.00 95.62 100 LEU A CA 1
ATOM 788 C C . LEU A 1 100 ? 5.249 12.309 -0.545 1.00 95.62 100 LEU A C 1
ATOM 790 O O . LEU A 1 100 ? 6.398 12.393 -0.982 1.00 95.62 100 LEU A O 1
ATOM 794 N N . ARG A 1 101 ? 4.848 12.922 0.563 1.00 96.38 101 ARG A N 1
ATOM 795 C CA . ARG A 1 101 ? 5.711 13.735 1.422 1.00 96.38 101 ARG A CA 1
ATOM 796 C C . ARG A 1 101 ? 5.551 13.325 2.877 1.00 96.38 101 ARG A C 1
ATOM 798 O O . ARG A 1 101 ? 4.484 12.887 3.310 1.00 96.38 101 ARG A O 1
ATOM 805 N N . ILE A 1 102 ? 6.620 13.484 3.651 1.00 97.06 102 ILE A N 1
ATOM 806 C CA . ILE A 1 102 ? 6.522 13.383 5.111 1.00 97.06 102 ILE A CA 1
ATOM 807 C C . ILE A 1 102 ? 5.554 14.474 5.594 1.00 97.06 102 ILE A C 1
ATOM 809 O O . ILE A 1 102 ? 5.646 15.619 5.165 1.00 97.06 102 ILE A O 1
ATOM 813 N N . GLY A 1 103 ? 4.612 14.108 6.462 1.00 97.06 103 GLY A N 1
ATOM 814 C CA . GLY A 1 103 ? 3.520 14.969 6.922 1.00 97.06 103 GLY A CA 1
ATOM 815 C C . GLY A 1 103 ? 2.226 14.845 6.109 1.00 97.06 103 GLY A C 1
ATOM 816 O O . GLY A 1 103 ? 1.183 15.336 6.556 1.00 97.06 103 GLY A O 1
ATOM 817 N N . ASP A 1 104 ? 2.240 14.148 4.963 1.00 97.94 104 ASP A N 1
ATOM 818 C CA . ASP A 1 104 ? 1.001 13.795 4.270 1.00 97.94 104 ASP A CA 1
ATOM 819 C C . ASP A 1 104 ? 0.090 13.026 5.226 1.00 97.94 104 ASP A C 1
ATOM 821 O O . ASP A 1 104 ? 0.531 12.125 5.945 1.00 97.94 104 ASP A O 1
ATOM 825 N N . HIS A 1 105 ? -1.196 13.371 5.224 1.00 98.31 105 HIS A N 1
ATOM 826 C CA . HIS A 1 105 ? -2.179 12.739 6.088 1.00 98.31 105 HIS A CA 1
ATOM 827 C C . HIS A 1 105 ? -3.491 12.462 5.359 1.00 98.31 105 HIS A C 1
ATOM 829 O O . HIS A 1 105 ? -3.884 13.150 4.418 1.00 98.31 105 HIS A O 1
ATOM 835 N N . ALA A 1 106 ? -4.195 11.432 5.815 1.00 98.44 106 ALA A N 1
ATOM 836 C CA . ALA A 1 106 ? -5.526 11.091 5.342 1.00 98.44 106 ALA A CA 1
ATOM 837 C C . ALA A 1 106 ? -6.370 10.524 6.481 1.00 98.44 106 ALA A C 1
ATOM 839 O O . ALA A 1 106 ? -5.857 10.082 7.510 1.00 98.44 106 ALA A O 1
ATOM 840 N N . GLN A 1 107 ? -7.688 10.520 6.283 1.00 98.56 107 GLN A N 1
ATOM 841 C CA . GLN A 1 107 ? -8.613 9.990 7.276 1.00 98.56 107 GLN A CA 1
ATOM 842 C C . GLN A 1 107 ? -9.812 9.271 6.665 1.00 98.56 107 GLN A C 1
ATOM 844 O O . GLN A 1 107 ? -10.191 9.509 5.513 1.00 98.56 107 GLN A O 1
ATOM 849 N N . PHE A 1 108 ? -10.434 8.407 7.456 1.00 98.62 108 PHE A N 1
ATOM 850 C CA . PHE A 1 108 ? -11.671 7.704 7.142 1.00 98.62 108 PHE A CA 1
ATOM 851 C C . PHE A 1 108 ? -12.547 7.643 8.390 1.00 98.62 108 PHE A C 1
ATOM 853 O O . PHE A 1 108 ? -12.049 7.342 9.473 1.00 98.62 108 PHE A O 1
ATOM 860 N N . SER A 1 109 ? -13.842 7.906 8.222 1.00 98.56 109 SER A N 1
ATOM 861 C CA . SER A 1 109 ? -14.806 7.887 9.319 1.00 98.56 109 SER A CA 1
ATOM 862 C C . SER A 1 109 ? -15.990 7.001 8.976 1.00 98.56 109 SER A C 1
ATOM 864 O O . SER A 1 109 ? -16.521 7.085 7.867 1.00 98.56 109 SER A O 1
ATOM 866 N N . LYS A 1 110 ? -16.413 6.170 9.930 1.00 98.38 110 LYS A N 1
ATOM 867 C CA . LYS A 1 110 ? -17.584 5.300 9.787 1.00 98.38 110 LYS A CA 1
ATOM 868 C C . LYS A 1 110 ? -18.170 4.937 11.149 1.00 98.38 110 LYS A C 1
ATOM 870 O O . LYS A 1 110 ? -17.436 4.644 12.093 1.00 98.38 110 LYS A O 1
ATOM 875 N N . THR A 1 111 ? -19.497 4.921 11.227 1.00 98.75 111 THR A N 1
ATOM 876 C CA . THR A 1 111 ? -20.238 4.358 12.360 1.00 98.75 111 THR A CA 1
ATOM 877 C C . THR A 1 111 ? -20.170 2.837 12.312 1.00 98.75 111 THR A C 1
ATOM 879 O O . THR A 1 111 ? -20.452 2.236 11.273 1.00 98.75 111 THR A O 1
ATOM 882 N N . ILE A 1 112 ? -19.771 2.211 13.417 1.00 98.50 112 ILE A N 1
ATOM 883 C CA . ILE A 1 112 ? -19.771 0.754 13.536 1.00 98.50 112 ILE A CA 1
ATOM 884 C C . ILE A 1 112 ? -21.189 0.296 13.840 1.00 98.50 112 ILE A C 1
ATOM 886 O O . ILE A 1 112 ? -21.817 0.739 14.798 1.00 98.50 112 ILE A O 1
ATOM 890 N N . THR A 1 113 ? -21.684 -0.606 13.011 1.00 98.62 113 THR A N 1
ATOM 891 C CA . THR A 1 113 ? -23.005 -1.206 13.143 1.00 98.62 113 THR A CA 1
ATOM 892 C C . THR A 1 113 ? -22.895 -2.620 13.694 1.00 98.62 113 THR A C 1
ATOM 894 O O . THR A 1 113 ? -21.835 -3.242 13.648 1.00 98.62 113 THR A O 1
ATOM 897 N N . ASP A 1 114 ? -24.013 -3.152 14.180 1.00 98.19 114 ASP A N 1
ATOM 898 C CA . ASP A 1 114 ? -24.094 -4.552 14.602 1.00 98.19 114 ASP A CA 1
ATOM 899 C C . ASP A 1 114 ? -23.732 -5.505 13.449 1.00 98.19 114 ASP A C 1
ATOM 901 O O . ASP A 1 114 ? -22.954 -6.438 13.630 1.00 98.19 114 ASP A O 1
ATOM 905 N N . ALA A 1 115 ? -24.178 -5.180 12.228 1.00 98.50 115 ALA A N 1
ATOM 906 C CA . ALA A 1 115 ? -23.849 -5.939 11.026 1.00 98.50 115 ALA A CA 1
ATOM 907 C C . ALA A 1 115 ? -22.336 -6.010 10.766 1.00 98.50 115 ALA A C 1
ATOM 909 O O . ALA A 1 115 ? -21.842 -7.061 10.366 1.00 98.50 115 ALA A O 1
ATOM 910 N N . ASP A 1 116 ? -21.587 -4.933 11.024 1.00 98.44 116 ASP A N 1
ATOM 911 C CA . ASP A 1 116 ? -20.126 -4.950 10.885 1.00 98.44 116 ASP A CA 1
ATOM 912 C C . ASP A 1 116 ? -19.487 -5.947 11.856 1.00 98.44 116 ASP A C 1
ATOM 914 O O . ASP A 1 116 ? -18.613 -6.715 11.459 1.00 98.44 116 ASP A O 1
ATOM 918 N N . VAL A 1 117 ? -19.945 -5.964 13.113 1.00 98.56 117 VAL A N 1
ATOM 919 C CA . VAL A 1 117 ? -19.450 -6.882 14.150 1.00 98.56 117 VAL A CA 1
ATOM 920 C C . VAL A 1 117 ? -19.772 -8.329 13.781 1.00 98.56 117 VAL A C 1
ATOM 922 O O . VAL A 1 117 ? -18.892 -9.188 13.829 1.00 98.56 117 VAL A O 1
ATOM 925 N N . THR A 1 118 ? -21.007 -8.605 13.355 1.00 98.25 118 THR A N 1
ATOM 926 C CA . THR A 1 118 ? -21.431 -9.948 12.940 1.00 98.25 118 THR A CA 1
ATOM 927 C C . THR A 1 118 ? -20.661 -10.438 11.716 1.00 98.25 118 THR A C 1
ATOM 929 O O . THR A 1 118 ? -20.176 -11.570 11.708 1.00 98.25 118 THR A O 1
ATOM 932 N N . LEU A 1 119 ? -20.513 -9.602 10.684 1.00 98.50 119 LEU A N 1
ATOM 933 C CA . LEU A 1 119 ? -19.773 -9.961 9.472 1.00 98.50 119 LEU A CA 1
ATOM 934 C C . LEU A 1 119 ? -18.285 -10.158 9.764 1.00 98.50 119 LEU A C 1
ATOM 936 O O . LEU A 1 119 ? -17.687 -11.104 9.254 1.00 98.50 119 LEU A O 1
ATOM 940 N N . PHE A 1 120 ? -17.692 -9.316 10.612 1.00 98.62 120 PHE A N 1
ATOM 941 C CA . PHE A 1 120 ? -16.295 -9.462 11.010 1.00 98.62 120 PHE A CA 1
ATOM 942 C C . PHE A 1 120 ? -16.062 -10.757 11.796 1.00 98.62 120 PHE A C 1
ATOM 944 O O . PHE A 1 120 ? -15.111 -11.482 11.497 1.00 98.62 120 PHE A O 1
ATOM 951 N N . ALA A 1 121 ? -16.952 -11.104 12.731 1.00 98.50 121 ALA A N 1
ATOM 952 C CA . ALA A 1 121 ? -16.916 -12.396 13.417 1.00 98.50 121 ALA A CA 1
ATOM 953 C C . ALA A 1 121 ? -17.027 -13.562 12.418 1.00 98.50 121 ALA A C 1
ATOM 955 O O . ALA A 1 121 ? -16.250 -14.510 12.486 1.00 98.50 121 ALA A O 1
ATOM 956 N N . GLY A 1 122 ? -17.921 -13.457 11.427 1.00 98.56 122 GLY A N 1
ATOM 957 C CA . GLY A 1 122 ? -18.078 -14.457 10.368 1.00 98.56 122 GLY A CA 1
ATOM 958 C C . GLY A 1 122 ? -16.834 -14.652 9.496 1.00 98.56 122 GLY A C 1
ATOM 959 O O . GLY A 1 122 ? -16.479 -15.786 9.191 1.00 98.56 122 GLY A O 1
ATOM 960 N N . VAL A 1 123 ? -16.150 -13.568 9.118 1.00 98.31 123 VAL A N 1
ATOM 961 C CA . VAL A 1 123 ? -14.932 -13.625 8.288 1.00 98.31 123 VAL A CA 1
ATOM 962 C C . VAL A 1 123 ? -13.720 -14.119 9.079 1.00 98.31 123 VAL A C 1
ATOM 964 O O . VAL A 1 123 ? -12.884 -14.835 8.534 1.00 98.31 123 VAL A O 1
ATOM 967 N N . THR A 1 124 ? -13.602 -13.737 10.351 1.00 98.38 124 THR A N 1
ATOM 968 C CA . THR A 1 124 ? -12.430 -14.067 11.182 1.00 98.38 124 THR A CA 1
ATOM 969 C C . THR A 1 124 ? -12.567 -15.373 11.957 1.00 98.38 124 THR A C 1
ATOM 971 O O . THR A 1 124 ? -11.559 -15.941 12.371 1.00 98.38 124 THR A O 1
ATOM 974 N N . GLY A 1 125 ? -13.795 -15.842 12.180 1.00 98.31 125 GLY A N 1
ATOM 975 C CA . GLY A 1 125 ? -14.100 -16.930 13.106 1.00 98.31 125 GLY A CA 1
ATOM 976 C C . GLY A 1 125 ? -14.071 -16.518 14.584 1.00 98.31 125 GLY A C 1
ATOM 977 O O . GLY A 1 125 ? -14.280 -17.371 15.447 1.00 98.31 125 GLY A O 1
ATOM 978 N N . ASP A 1 126 ? -13.830 -15.239 14.901 1.00 98.38 126 ASP A N 1
ATOM 979 C CA . ASP A 1 126 ? -13.808 -14.740 16.277 1.00 98.38 126 ASP A CA 1
ATOM 980 C C . ASP A 1 126 ? -15.221 -14.414 16.779 1.00 98.38 126 ASP A C 1
ATOM 982 O O . ASP A 1 126 ? -15.711 -13.282 16.702 1.00 98.38 126 ASP A O 1
ATOM 986 N N . PHE A 1 127 ? -15.867 -15.445 17.321 1.00 98.25 127 PHE A N 1
ATOM 987 C CA . PHE A 1 127 ? -17.163 -15.372 17.994 1.00 98.25 127 PHE A CA 1
ATOM 988 C C . PHE A 1 127 ? -17.030 -15.289 19.521 1.00 98.25 127 PHE A C 1
ATOM 990 O O . PHE A 1 127 ? -17.902 -15.777 20.247 1.00 98.25 127 PHE A O 1
ATOM 997 N N . ALA A 1 128 ? -15.944 -14.712 20.051 1.00 98.00 128 ALA A N 1
ATOM 998 C CA . ALA A 1 128 ? -15.828 -14.513 21.491 1.00 98.00 128 ALA A CA 1
ATOM 999 C C . ALA A 1 128 ? -17.064 -13.773 22.033 1.00 98.00 128 ALA A C 1
ATOM 1001 O O . ALA A 1 128 ? -17.490 -12.750 21.495 1.00 98.00 128 ALA A O 1
ATOM 1002 N N . ARG A 1 129 ? -17.643 -14.284 23.127 1.00 97.88 129 ARG A N 1
ATOM 1003 C CA . ARG A 1 129 ? -18.928 -13.797 23.668 1.00 97.88 129 ARG A CA 1
ATOM 1004 C C . ARG A 1 129 ? -18.945 -12.300 23.976 1.00 97.88 129 ARG A C 1
ATOM 1006 O O . ARG A 1 129 ? -19.990 -11.679 23.852 1.00 97.88 129 ARG A O 1
ATOM 1013 N N . MET A 1 130 ? -17.788 -11.715 24.294 1.00 97.81 130 MET A N 1
ATOM 1014 C CA . MET A 1 130 ? -17.637 -10.268 24.495 1.00 97.81 130 MET A CA 1
ATOM 1015 C C . MET A 1 130 ? -18.082 -9.423 23.292 1.00 97.81 130 MET A C 1
ATOM 1017 O O . MET A 1 130 ? -18.437 -8.260 23.472 1.00 97.81 130 MET A O 1
ATOM 1021 N N . HIS A 1 131 ? -18.061 -9.997 22.089 1.00 98.12 131 HIS A N 1
ATOM 1022 C CA . HIS A 1 131 ? -18.397 -9.319 20.841 1.00 98.12 131 HIS A CA 1
ATOM 1023 C C . HIS A 1 131 ? -19.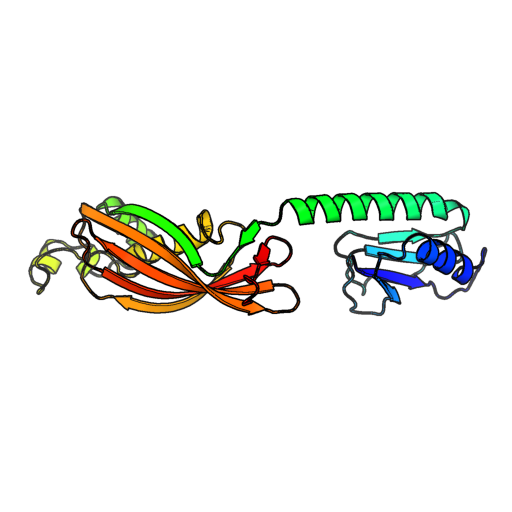799 -9.662 20.325 1.00 98.12 131 HIS A C 1
ATOM 1025 O O . HIS A 1 131 ? -20.397 -8.857 19.615 1.00 98.12 131 HIS A O 1
ATOM 1031 N N . VAL A 1 132 ? -20.336 -10.842 20.656 1.00 97.62 132 VAL A N 1
ATOM 1032 C CA . VAL A 1 132 ? -21.540 -11.388 19.993 1.00 97.62 132 VAL A CA 1
ATOM 1033 C C . VAL A 1 132 ? -22.693 -11.747 20.932 1.00 97.62 132 VAL A C 1
ATOM 1035 O O . VAL A 1 132 ? -23.807 -11.929 20.453 1.00 97.62 132 VAL A O 1
ATOM 1038 N N . ASP A 1 133 ? -22.470 -11.810 22.247 1.00 97.75 133 ASP A N 1
ATOM 1039 C CA . ASP A 1 133 ? -23.487 -12.172 23.241 1.00 97.75 133 ASP A CA 1
ATOM 1040 C C . ASP A 1 133 ? -23.738 -10.996 24.197 1.00 97.75 133 ASP A C 1
ATOM 1042 O O . ASP A 1 133 ? -22.909 -10.665 25.045 1.00 97.75 133 ASP A O 1
ATOM 1046 N N . GLU A 1 134 ? -24.887 -10.344 24.029 1.00 97.62 134 GLU A N 1
ATOM 1047 C CA . GLU A 1 134 ? -25.271 -9.159 24.800 1.00 97.62 134 GLU A CA 1
ATOM 1048 C C . GLU A 1 134 ? -25.486 -9.467 26.284 1.00 97.62 134 GLU A C 1
ATOM 1050 O O . GLU A 1 134 ? -25.037 -8.712 27.146 1.00 97.62 134 GLU A O 1
ATOM 1055 N N . GLU A 1 135 ? -26.122 -10.594 26.599 1.00 98.06 135 GLU A N 1
ATOM 1056 C CA . GLU A 1 135 ? -26.424 -10.964 27.981 1.00 98.06 135 GLU A CA 1
ATOM 1057 C C . GLU A 1 135 ? -25.153 -11.354 28.732 1.00 98.06 135 GLU A C 1
ATOM 1059 O O . GLU A 1 135 ? -24.973 -10.972 29.888 1.00 98.06 135 GLU A O 1
ATOM 1064 N N . PHE A 1 136 ? -24.221 -12.036 28.061 1.00 98.00 136 PHE A N 1
ATOM 1065 C CA . PHE A 1 136 ? -22.906 -12.295 28.632 1.00 98.00 136 PHE A CA 1
ATOM 1066 C C . PHE A 1 136 ? -22.105 -11.002 28.840 1.00 98.00 136 PHE A C 1
ATOM 1068 O O . PHE A 1 136 ? -21.519 -10.802 29.905 1.00 98.00 136 PHE A O 1
ATOM 1075 N N . ALA A 1 137 ? -22.072 -10.113 27.844 1.00 97.56 137 ALA A N 1
ATOM 1076 C CA . ALA A 1 137 ? -21.241 -8.914 27.892 1.00 97.56 137 ALA A CA 1
ATOM 1077 C C . ALA A 1 137 ? -21.725 -7.878 28.925 1.00 97.56 137 ALA A C 1
ATOM 1079 O O . ALA A 1 137 ? -20.894 -7.199 29.533 1.00 97.56 137 ALA A O 1
ATOM 1080 N N . LYS A 1 138 ? -23.034 -7.809 29.212 1.00 97.62 138 LYS A N 1
ATOM 1081 C CA . LYS A 1 138 ? -23.602 -6.982 30.298 1.00 97.62 138 LYS A CA 1
ATOM 1082 C C . LYS A 1 138 ? -23.063 -7.318 31.689 1.00 97.62 138 LYS A C 1
ATOM 1084 O O . LYS A 1 138 ? -23.068 -6.455 32.559 1.00 97.62 138 LYS A O 1
ATOM 1089 N N . LEU A 1 139 ? -22.599 -8.551 31.903 1.00 97.44 139 LEU A N 1
ATOM 1090 C CA . LEU A 1 139 ? -22.007 -8.986 33.174 1.00 97.44 139 LEU A CA 1
ATOM 1091 C C . LEU A 1 139 ? -20.552 -8.519 33.348 1.00 97.44 139 LEU A C 1
ATOM 1093 O O . LEU A 1 139 ? -19.992 -8.650 34.435 1.00 97.44 139 LEU A O 1
ATOM 1097 N N . SER A 1 140 ? -19.923 -8.017 32.284 1.00 96.50 140 SER A N 1
ATOM 1098 C CA . SER A 1 140 ? -18.557 -7.492 32.322 1.00 96.50 140 SER A CA 1
ATOM 1099 C C . SER A 1 140 ? -18.506 -6.046 32.824 1.00 96.50 140 SER A C 1
ATOM 1101 O O . SER A 1 140 ? -19.520 -5.353 32.881 1.00 96.50 140 SER A O 1
ATOM 1103 N N . GLU A 1 141 ? -17.298 -5.546 33.099 1.00 96.38 141 GLU A N 1
ATOM 1104 C CA . GLU A 1 141 ? -17.072 -4.135 33.449 1.00 96.38 141 GLU A CA 1
ATOM 1105 C C . GLU A 1 141 ? -17.496 -3.144 32.348 1.00 96.38 141 GLU A C 1
ATOM 1107 O O . GLU A 1 141 ? -17.686 -1.961 32.623 1.00 96.38 141 GLU A O 1
ATOM 1112 N N . PHE A 1 142 ? -17.665 -3.614 31.107 1.00 95.56 142 PHE A N 1
ATOM 1113 C CA . PHE A 1 142 ? -18.041 -2.778 29.968 1.00 95.56 142 PHE A CA 1
ATOM 1114 C C . PHE A 1 142 ? -19.556 -2.576 29.837 1.00 95.56 142 PHE A C 1
ATOM 1116 O O . PHE A 1 142 ? -19.980 -1.692 29.097 1.00 95.56 142 PHE A O 1
ATOM 1123 N N . GLY A 1 143 ? -20.374 -3.379 30.530 1.00 96.12 143 GLY A N 1
ATOM 1124 C CA . GLY A 1 143 ? -21.833 -3.226 30.562 1.00 96.12 143 GLY A CA 1
ATOM 1125 C C . GLY A 1 143 ? -22.575 -3.535 29.253 1.00 96.12 143 GLY A C 1
ATOM 1126 O O . GLY A 1 143 ? -23.772 -3.275 29.174 1.00 96.12 143 GLY A O 1
ATOM 1127 N N . GLY A 1 144 ? -21.902 -4.095 28.243 1.00 96.56 144 GLY A N 1
ATOM 1128 C CA . GLY A 1 144 ? -22.475 -4.453 26.941 1.00 96.56 144 GLY A CA 1
ATOM 1129 C C . GLY A 1 144 ? -21.408 -4.966 25.971 1.00 96.56 144 GLY A C 1
ATOM 1130 O O . GLY A 1 144 ? -20.224 -5.025 26.321 1.00 96.56 144 GLY A O 1
ATOM 1131 N N . ARG A 1 145 ? -21.810 -5.360 24.754 1.00 97.94 145 ARG A N 1
ATOM 1132 C CA . ARG A 1 145 ? -20.871 -5.891 23.746 1.00 97.94 145 ARG A CA 1
ATOM 1133 C C . ARG A 1 145 ? -19.847 -4.842 23.327 1.00 97.94 145 ARG A C 1
ATOM 1135 O O . ARG A 1 145 ? -20.195 -3.740 22.906 1.00 97.94 145 ARG A O 1
ATOM 1142 N N . VAL A 1 146 ? -18.578 -5.230 23.382 1.00 98.06 146 VAL A N 1
ATOM 1143 C CA . VAL A 1 146 ? -17.456 -4.420 22.897 1.00 98.06 146 VAL A CA 1
ATOM 1144 C C . VAL A 1 146 ? -17.135 -4.866 21.477 1.00 98.06 146 VAL A C 1
ATOM 1146 O O . VAL A 1 146 ? -17.169 -6.053 21.177 1.00 98.06 146 VAL A O 1
ATOM 1149 N N . VAL A 1 147 ? -16.809 -3.942 20.585 1.00 98.50 147 VAL A N 1
ATOM 1150 C CA . VAL A 1 147 ? -16.393 -4.246 19.212 1.00 98.50 147 VAL A CA 1
ATOM 1151 C C . VAL A 1 147 ? -14.997 -4.882 19.204 1.00 98.50 147 VAL A C 1
ATOM 1153 O O . VAL A 1 147 ? -14.137 -4.511 20.005 1.00 98.50 147 VAL A O 1
ATOM 1156 N N . HIS A 1 148 ? -14.731 -5.812 18.279 1.00 98.56 148 HIS A N 1
ATOM 1157 C CA . HIS A 1 148 ? -13.385 -6.353 18.068 1.00 98.56 148 HIS A CA 1
ATOM 1158 C C . HIS A 1 148 ? -12.374 -5.221 17.853 1.00 98.56 148 HIS A C 1
ATOM 1160 O O . HIS A 1 148 ? -12.517 -4.406 16.938 1.00 98.56 148 HIS A O 1
ATOM 1166 N N . GLY A 1 149 ? -11.288 -5.207 18.629 1.00 97.44 149 GLY A N 1
ATOM 1167 C CA . GLY A 1 149 ? -10.220 -4.220 18.433 1.00 97.44 149 GLY A CA 1
ATOM 1168 C C . GLY A 1 149 ? -9.655 -4.256 17.006 1.00 97.44 149 GLY A C 1
ATOM 1169 O O . GLY A 1 149 ? -9.392 -3.215 16.407 1.00 97.44 149 GLY A O 1
ATOM 1170 N N . MET A 1 150 ? -9.562 -5.450 16.414 1.00 97.69 150 MET A N 1
ATOM 1171 C CA . MET A 1 150 ? -9.109 -5.632 15.032 1.00 97.69 150 MET A CA 1
ATOM 1172 C C . MET A 1 150 ? -10.080 -5.056 13.990 1.00 97.69 150 MET A C 1
ATOM 1174 O O . MET A 1 150 ? -9.627 -4.575 12.952 1.00 97.69 150 MET A O 1
ATOM 1178 N N . LEU A 1 151 ? -11.388 -5.023 14.272 1.00 98.44 151 LEU A N 1
ATOM 1179 C CA . LEU A 1 151 ? -12.360 -4.342 13.413 1.00 98.44 151 LEU A CA 1
ATOM 1180 C C . LEU A 1 151 ? -12.140 -2.825 13.455 1.00 98.44 151 LEU A C 1
ATOM 1182 O O . LEU A 1 151 ? -12.044 -2.199 12.402 1.00 98.44 151 LEU A O 1
ATOM 1186 N N . ALA A 1 152 ? -11.953 -2.233 14.638 1.00 97.44 152 ALA A N 1
ATOM 1187 C CA . ALA A 1 152 ? -11.611 -0.810 14.749 1.00 97.44 152 ALA A CA 1
ATOM 1188 C C . ALA A 1 152 ? -10.283 -0.481 14.038 1.00 97.44 152 ALA A C 1
ATOM 1190 O O . ALA A 1 152 ? -10.176 0.508 13.313 1.00 97.44 152 ALA A O 1
ATOM 1191 N N . LEU A 1 153 ? -9.278 -1.348 14.187 1.00 97.56 153 LEU A N 1
ATOM 1192 C CA . LEU A 1 153 ? -7.985 -1.213 13.520 1.00 97.56 153 LEU A CA 1
ATOM 1193 C C . LEU A 1 153 ? -8.085 -1.305 11.991 1.00 97.56 153 LEU A C 1
ATOM 1195 O O . LEU A 1 153 ? -7.332 -0.629 11.288 1.00 97.56 153 LEU A O 1
ATOM 1199 N N . SER A 1 154 ? -9.030 -2.082 11.456 1.00 97.62 154 SER A N 1
ATOM 1200 C CA . SER A 1 154 ? -9.235 -2.199 10.006 1.00 97.62 154 SER A CA 1
ATOM 1201 C C . SER A 1 154 ? -9.533 -0.853 9.328 1.00 97.62 154 SER A C 1
ATOM 1203 O O . SER A 1 154 ? -9.275 -0.689 8.135 1.00 97.62 154 SER A O 1
ATOM 1205 N N . TYR A 1 155 ? -9.992 0.160 10.073 1.00 98.31 155 TYR A N 1
ATOM 1206 C CA . TYR A 1 155 ? -10.201 1.503 9.530 1.00 98.31 155 TYR A CA 1
ATOM 1207 C C . TYR A 1 155 ? -8.877 2.231 9.256 1.00 98.31 155 TYR A C 1
ATOM 1209 O O . TYR A 1 155 ? -8.796 2.975 8.282 1.00 98.31 155 TYR A O 1
ATOM 1217 N N . ILE A 1 156 ? -7.810 1.961 10.020 1.00 98.19 156 ILE A N 1
ATOM 1218 C CA . ILE A 1 156 ? -6.448 2.408 9.673 1.00 98.19 156 ILE A CA 1
ATOM 1219 C C . ILE A 1 156 ? -6.005 1.736 8.374 1.00 98.19 156 ILE A C 1
ATOM 1221 O O . ILE A 1 156 ? -5.552 2.416 7.455 1.00 98.19 156 ILE A O 1
ATOM 1225 N N . SER A 1 157 ? -6.207 0.419 8.261 1.00 97.19 157 SER A N 1
ATOM 1226 C CA . SER A 1 157 ? -5.919 -0.324 7.027 1.00 97.19 157 SER A CA 1
ATOM 1227 C C . SER A 1 157 ? -6.707 0.227 5.832 1.00 97.19 157 SER A C 1
ATOM 1229 O O . SER A 1 157 ? -6.153 0.366 4.747 1.00 97.19 157 SER A O 1
ATOM 1231 N N . THR A 1 158 ? -7.955 0.658 6.041 1.00 97.69 158 THR A N 1
ATOM 1232 C CA . THR A 1 158 ? -8.781 1.311 5.013 1.00 97.69 158 THR A CA 1
ATOM 1233 C C . THR A 1 158 ? -8.160 2.625 4.541 1.00 97.69 158 THR A C 1
ATOM 1235 O O . THR A 1 158 ? -8.059 2.857 3.338 1.00 97.69 158 THR A O 1
ATOM 1238 N N . VAL A 1 159 ? -7.700 3.487 5.457 1.00 98.19 159 VAL A N 1
ATOM 1239 C CA . VAL A 1 159 ? -6.982 4.717 5.074 1.00 98.19 159 VAL A CA 1
ATOM 1240 C C . VAL A 1 159 ? -5.714 4.369 4.294 1.00 98.19 159 VAL A C 1
ATOM 1242 O O . VAL A 1 159 ? -5.470 4.951 3.237 1.00 98.19 159 VAL A O 1
ATOM 1245 N N . MET A 1 160 ? -4.950 3.392 4.778 1.00 97.19 160 MET A N 1
ATOM 1246 C CA . MET A 1 160 ? -3.664 3.000 4.205 1.00 97.19 160 MET A CA 1
ATOM 1247 C C . MET A 1 160 ? -3.776 2.363 2.818 1.00 97.19 160 MET A C 1
ATOM 1249 O O . MET A 1 160 ? -2.983 2.671 1.930 1.00 97.19 160 MET A O 1
ATOM 1253 N N . GLY A 1 161 ? -4.780 1.515 2.604 1.00 95.75 161 GLY A N 1
ATOM 1254 C CA . GLY A 1 161 ? -5.019 0.840 1.328 1.00 95.75 161 GLY A CA 1
ATOM 1255 C C . GLY A 1 161 ? -5.767 1.692 0.304 1.00 95.75 161 GLY A C 1
ATOM 1256 O O . GLY A 1 161 ? -5.559 1.516 -0.890 1.00 95.75 161 GLY A O 1
ATOM 1257 N N . MET A 1 162 ? -6.604 2.642 0.741 1.00 95.38 162 MET A N 1
ATOM 1258 C CA . MET A 1 162 ? -7.494 3.380 -0.171 1.00 95.38 162 MET A CA 1
ATOM 1259 C C . MET A 1 162 ? -7.137 4.857 -0.350 1.00 95.38 162 MET A C 1
ATOM 1261 O O . MET A 1 162 ? -7.597 5.474 -1.309 1.00 95.38 162 MET A O 1
ATOM 1265 N N . LYS A 1 163 ? -6.369 5.461 0.567 1.00 96.25 163 LYS A N 1
ATOM 1266 C CA . LYS A 1 163 ? -6.128 6.916 0.574 1.00 96.25 163 LYS A CA 1
ATOM 1267 C C . LYS A 1 163 ? -4.653 7.289 0.643 1.00 96.25 163 LYS A C 1
ATOM 1269 O O . LYS A 1 163 ? -4.167 7.970 -0.259 1.00 96.25 163 LYS A O 1
ATOM 1274 N N . LEU A 1 164 ? -3.951 6.875 1.695 1.00 96.81 164 LEU A N 1
ATOM 1275 C CA . LEU A 1 164 ? -2.562 7.255 1.946 1.00 96.81 164 LEU A CA 1
ATOM 1276 C C . LEU A 1 164 ? -1.781 6.076 2.528 1.00 96.81 164 LEU A C 1
ATOM 1278 O O . LEU A 1 164 ? -1.985 5.770 3.700 1.00 96.81 164 LEU A O 1
ATOM 1282 N N . PRO A 1 165 ? -0.870 5.466 1.757 1.00 94.81 165 PRO A N 1
ATOM 1283 C CA . PRO A 1 165 ? -0.479 5.782 0.380 1.00 94.81 165 PRO A CA 1
ATOM 1284 C C . PRO A 1 165 ? -1.557 5.472 -0.657 1.00 94.81 165 PRO A C 1
ATOM 1286 O O . PRO A 1 165 ? -1.617 6.158 -1.675 1.00 94.81 165 PRO A O 1
ATOM 1289 N N . GLY A 1 166 ? -2.431 4.499 -0.397 1.00 92.94 166 GLY A N 1
ATOM 1290 C CA . GLY A 1 166 ? -3.450 4.046 -1.342 1.00 92.94 166 GLY A CA 1
ATOM 1291 C C . GLY A 1 166 ? -3.032 2.809 -2.142 1.00 92.94 166 GLY A C 1
ATOM 1292 O O . GLY A 1 166 ? -2.208 2.011 -1.691 1.00 92.94 166 GLY A O 1
ATOM 1293 N N . ASP A 1 167 ? -3.638 2.653 -3.317 1.00 91.31 167 ASP A N 1
ATOM 1294 C CA . ASP A 1 167 ? -3.567 1.442 -4.138 1.00 91.31 167 ASP A CA 1
ATOM 1295 C C . ASP A 1 167 ? -2.130 1.039 -4.532 1.00 91.31 167 ASP A C 1
ATOM 1297 O O . ASP A 1 167 ? -1.241 1.877 -4.665 1.00 91.31 167 ASP A O 1
ATOM 1301 N N . GLY A 1 168 ? -1.892 -0.259 -4.718 1.00 90.00 168 GLY A N 1
ATOM 1302 C CA . GLY A 1 168 ? -0.577 -0.805 -5.076 1.00 90.00 168 GLY A CA 1
ATOM 1303 C C . GLY A 1 168 ? 0.393 -0.973 -3.900 1.00 90.00 168 GLY A C 1
ATOM 1304 O O . GLY A 1 168 ? 1.591 -1.179 -4.115 1.00 90.00 168 GLY A O 1
ATOM 1305 N N . THR A 1 169 ? -0.100 -0.903 -2.662 1.00 94.50 169 THR A N 1
ATOM 1306 C CA . THR A 1 169 ? 0.695 -1.072 -1.439 1.00 94.50 169 THR A CA 1
ATOM 1307 C C . THR A 1 169 ? 0.351 -2.336 -0.658 1.00 94.50 169 THR A C 1
ATOM 1309 O O . THR A 1 169 ? -0.724 -2.909 -0.810 1.00 94.50 169 THR A O 1
ATOM 1312 N N . ILE A 1 170 ? 1.266 -2.768 0.216 1.00 95.69 170 ILE A N 1
ATOM 1313 C CA . ILE A 1 170 ? 1.068 -3.927 1.102 1.00 95.69 170 ILE A CA 1
ATOM 1314 C C . ILE A 1 170 ? 1.380 -3.545 2.547 1.00 95.69 170 ILE A C 1
ATOM 1316 O O . ILE A 1 170 ? 2.442 -2.993 2.827 1.00 95.69 170 ILE A O 1
ATOM 1320 N N . PHE A 1 171 ? 0.461 -3.858 3.460 1.00 95.69 171 PHE A N 1
ATOM 1321 C CA . PHE A 1 171 ? 0.617 -3.650 4.900 1.00 95.69 171 PHE A CA 1
ATOM 1322 C C . PHE A 1 171 ? 1.631 -4.653 5.471 1.00 95.69 171 PHE A C 1
ATOM 1324 O O . PHE A 1 171 ? 1.444 -5.860 5.334 1.00 95.69 171 PHE A O 1
ATOM 1331 N N . MET A 1 172 ? 2.719 -4.161 6.067 1.00 96.75 172 MET A N 1
ATOM 1332 C CA . MET A 1 172 ? 3.884 -4.975 6.452 1.00 96.75 172 MET A CA 1
ATOM 1333 C C . MET A 1 172 ? 3.987 -5.209 7.955 1.00 96.75 172 MET A C 1
ATOM 1335 O O . MET A 1 172 ? 4.416 -6.278 8.383 1.00 96.75 172 MET A O 1
ATOM 1339 N N . GLY A 1 173 ? 3.614 -4.216 8.758 1.00 96.12 173 GLY A N 1
ATOM 1340 C CA . GLY A 1 173 ? 3.880 -4.252 10.188 1.00 96.12 173 GLY A CA 1
ATOM 1341 C C . GLY A 1 173 ? 3.097 -3.205 10.956 1.00 96.12 173 GLY A C 1
ATOM 1342 O O . GLY A 1 173 ? 2.626 -2.212 10.401 1.00 96.12 173 GLY A O 1
ATOM 1343 N N . GLN A 1 174 ? 2.943 -3.448 12.254 1.00 96.88 174 GLN A N 1
ATOM 1344 C CA . GLN A 1 174 ? 2.296 -2.518 13.166 1.00 96.88 174 GLN A CA 1
ATOM 1345 C C . GLN A 1 174 ? 2.816 -2.670 14.590 1.00 96.88 174 GLN A C 1
ATOM 1347 O O . GLN A 1 174 ? 3.095 -3.775 15.052 1.00 96.88 174 GLN A O 1
ATOM 1352 N N . ASN A 1 175 ? 2.852 -1.556 15.310 1.00 97.56 175 ASN A N 1
ATOM 1353 C CA . ASN A 1 175 ? 3.001 -1.516 16.757 1.00 97.56 175 ASN A CA 1
ATOM 1354 C C . ASN A 1 175 ? 1.950 -0.556 17.309 1.00 97.56 175 ASN A C 1
ATOM 1356 O O . ASN A 1 175 ? 1.978 0.640 17.019 1.00 97.56 175 ASN A O 1
ATOM 1360 N N . MET A 1 176 ? 0.984 -1.078 18.059 1.00 97.00 176 MET A N 1
ATOM 1361 C CA . MET A 1 176 ? -0.193 -0.309 18.443 1.00 97.00 176 MET A CA 1
ATOM 1362 C C . MET A 1 176 ? -0.739 -0.701 19.812 1.00 97.00 176 MET A C 1
ATOM 1364 O O . MET A 1 176 ? -0.404 -1.749 20.365 1.00 97.00 176 MET A O 1
ATOM 1368 N N . LYS A 1 177 ? -1.588 0.169 20.365 1.00 98.06 177 LYS A N 1
ATOM 1369 C CA . LYS A 1 177 ? -2.294 -0.034 21.634 1.00 98.06 177 LYS A CA 1
ATOM 1370 C C . LYS A 1 177 ? -3.772 0.306 21.482 1.00 98.06 177 LYS A C 1
ATOM 1372 O O . LYS A 1 177 ? -4.100 1.373 20.960 1.00 98.06 177 LYS A O 1
ATOM 1377 N N . PHE A 1 178 ? -4.631 -0.558 22.016 1.00 98.12 178 PHE A N 1
ATOM 1378 C CA . PHE A 1 178 ? -6.033 -0.246 22.292 1.00 98.12 178 PHE A CA 1
ATOM 1379 C C . PHE A 1 178 ? -6.112 0.489 23.632 1.00 98.12 178 PHE A C 1
ATOM 1381 O O . PHE A 1 178 ? -5.540 0.038 24.622 1.00 98.12 178 PHE A O 1
ATOM 1388 N N . LEU A 1 179 ? -6.750 1.654 23.643 1.00 98.19 179 LEU A N 1
ATOM 1389 C CA . LEU A 1 179 ? -6.809 2.551 24.797 1.00 98.19 179 LEU A CA 1
ATOM 1390 C C . LEU A 1 179 ? -8.189 2.570 25.451 1.00 98.19 179 LEU A C 1
ATOM 1392 O O . LEU A 1 179 ? -8.281 2.819 26.650 1.00 98.19 179 LEU A O 1
ATOM 1396 N N . ARG A 1 180 ? -9.251 2.359 24.666 1.00 97.94 180 ARG A N 1
ATOM 1397 C CA . ARG A 1 180 ? -10.645 2.394 25.124 1.00 97.94 180 ARG A CA 1
ATOM 1398 C C . ARG A 1 180 ? -11.478 1.341 24.391 1.00 97.94 180 ARG A C 1
ATOM 1400 O O . ARG A 1 180 ? -11.175 1.066 23.226 1.00 97.94 180 ARG A O 1
ATOM 1407 N N . PRO A 1 181 ? -12.510 0.772 25.040 1.00 97.44 181 PRO A N 1
ATOM 1408 C CA . PRO A 1 181 ? -13.492 -0.051 24.350 1.00 97.44 181 PRO A CA 1
ATOM 1409 C C . PRO A 1 181 ? -14.256 0.794 23.326 1.00 97.44 181 PRO A C 1
ATOM 1411 O O . PRO A 1 181 ? -14.422 2.003 23.494 1.00 97.44 181 PRO A O 1
ATOM 1414 N N . VAL A 1 182 ? -14.710 0.135 22.267 1.00 98.31 182 VAL A N 1
ATOM 1415 C CA . VAL A 1 182 ? -15.578 0.708 21.236 1.00 98.31 182 VAL A CA 1
ATOM 1416 C C . VAL A 1 182 ? -16.884 -0.063 21.269 1.00 98.31 182 VAL A C 1
ATOM 1418 O O . VAL A 1 182 ? -16.861 -1.285 21.406 1.00 98.31 182 VAL A O 1
ATOM 1421 N N . PHE A 1 183 ? -18.004 0.629 21.126 1.00 98.31 183 PHE A N 1
ATOM 1422 C CA . PHE A 1 183 ? -19.331 0.028 21.175 1.00 98.31 183 PHE A CA 1
ATOM 1423 C C . PHE A 1 183 ? -20.036 0.115 19.822 1.00 98.31 183 PHE A C 1
ATOM 1425 O O . PHE A 1 183 ? -19.710 0.943 18.968 1.00 98.31 183 PHE A O 1
ATOM 1432 N N . VAL A 1 184 ? -21.028 -0.751 19.616 1.00 98.19 184 VAL A N 1
ATOM 1433 C CA . VAL A 1 184 ? -21.925 -0.633 18.460 1.00 98.19 184 VAL A CA 1
ATOM 1434 C C . VAL A 1 184 ? -22.627 0.727 18.513 1.00 98.19 184 VAL A C 1
ATOM 1436 O O . VAL A 1 184 ? -23.137 1.135 19.553 1.00 98.19 184 VAL A O 1
ATOM 1439 N N . GLY A 1 185 ? -22.645 1.434 17.385 1.00 98.25 185 GLY A N 1
ATOM 1440 C CA . GLY A 1 185 ? -23.141 2.804 17.270 1.00 98.25 185 GLY A CA 1
ATOM 1441 C C . GLY A 1 185 ? -22.064 3.882 17.425 1.00 98.25 185 GLY A C 1
ATOM 1442 O O . GLY A 1 185 ? -22.312 5.027 17.043 1.00 98.25 185 GLY A O 1
ATOM 1443 N N . ASP A 1 186 ? -20.859 3.546 17.903 1.00 98.62 186 ASP A N 1
ATOM 1444 C CA . ASP A 1 186 ? -19.751 4.502 17.910 1.00 98.62 186 ASP A CA 1
ATOM 1445 C C . ASP A 1 186 ? -19.326 4.850 16.483 1.00 98.62 186 ASP A C 1
ATOM 1447 O O . ASP A 1 186 ? -19.268 4.005 15.584 1.00 98.62 186 ASP A O 1
ATOM 1451 N N . THR A 1 187 ? -18.987 6.121 16.280 1.00 98.81 187 THR A N 1
ATOM 1452 C CA . THR A 1 187 ? -18.410 6.597 15.024 1.00 98.81 187 THR A CA 1
ATOM 1453 C C . THR A 1 187 ? -16.929 6.803 15.210 1.00 98.81 187 THR A C 1
ATOM 1455 O O . THR A 1 187 ? -16.501 7.687 15.947 1.00 98.81 187 THR A O 1
ATOM 1458 N N . LEU A 1 188 ? -16.151 5.982 14.516 1.00 98.75 188 LEU A N 1
ATOM 1459 C CA . LEU A 1 188 ? -14.704 6.037 14.563 1.00 98.75 188 LEU A CA 1
ATOM 1460 C C . LEU A 1 188 ? -14.160 6.860 13.402 1.00 98.75 188 LEU A C 1
ATOM 1462 O O . LEU A 1 188 ? -14.580 6.665 12.264 1.00 98.75 188 LEU A O 1
ATOM 1466 N N . THR A 1 189 ? -13.197 7.732 13.692 1.00 98.81 189 THR A N 1
ATOM 1467 C CA . THR A 1 189 ? -12.380 8.449 12.709 1.00 98.81 189 THR A CA 1
ATOM 1468 C C . THR A 1 189 ? -10.938 7.977 12.817 1.00 98.81 189 THR A C 1
ATOM 1470 O O . THR A 1 189 ? -10.241 8.308 13.776 1.00 98.81 189 THR A O 1
ATOM 1473 N N . ALA A 1 190 ? -10.498 7.206 11.827 1.00 98.75 190 ALA A N 1
ATOM 1474 C CA . ALA A 1 190 ? -9.120 6.773 11.661 1.00 98.75 190 ALA A CA 1
ATOM 1475 C C . ALA A 1 190 ? -8.338 7.851 10.905 1.00 98.75 190 ALA A C 1
ATOM 1477 O O . ALA A 1 190 ? -8.750 8.259 9.820 1.00 98.75 190 ALA A O 1
ATOM 1478 N N . LYS A 1 191 ? -7.214 8.296 11.464 1.00 98.69 191 LYS A N 1
ATOM 1479 C CA . LYS A 1 191 ? -6.300 9.285 10.880 1.00 98.69 191 LYS A CA 1
ATOM 1480 C C . LYS A 1 191 ? -4.922 8.656 10.750 1.00 98.69 191 LYS A C 1
ATOM 1482 O O . LYS A 1 191 ? -4.465 7.996 11.683 1.00 98.69 191 LYS A O 1
ATOM 1487 N N . VAL A 1 192 ? -4.276 8.868 9.613 1.00 98.69 192 VAL A N 1
ATOM 1488 C CA . VAL A 1 192 ? -2.942 8.350 9.299 1.00 98.69 192 VAL A CA 1
ATOM 1489 C C . VAL A 1 192 ? -2.090 9.493 8.773 1.00 98.69 192 VAL A C 1
ATOM 1491 O O . VAL A 1 192 ? -2.570 10.279 7.963 1.00 98.69 192 VAL A O 1
ATOM 1494 N N . GLU A 1 193 ? -0.846 9.564 9.228 1.00 98.62 193 GLU A N 1
ATOM 1495 C CA . GLU A 1 193 ? 0.160 10.555 8.846 1.00 98.62 193 GLU A CA 1
ATOM 1496 C C . GLU A 1 193 ? 1.458 9.829 8.477 1.00 98.62 193 GLU A C 1
ATOM 1498 O O . GLU A 1 193 ? 1.916 8.967 9.232 1.00 98.62 193 GLU A O 1
ATOM 1503 N N . MET A 1 194 ? 2.063 10.164 7.339 1.00 98.19 194 MET A N 1
ATOM 1504 C CA . MET A 1 194 ? 3.382 9.661 6.957 1.00 98.19 194 MET A CA 1
ATOM 1505 C C . MET A 1 194 ? 4.461 10.363 7.776 1.00 98.19 194 MET A C 1
ATOM 1507 O O . MET A 1 194 ? 4.614 11.575 7.679 1.00 98.19 194 MET A O 1
ATOM 1511 N N . ILE A 1 195 ? 5.232 9.617 8.566 1.00 98.00 195 ILE A N 1
ATOM 1512 C CA . ILE A 1 195 ? 6.220 10.207 9.485 1.00 98.00 195 ILE A CA 1
ATOM 1513 C C . ILE A 1 195 ? 7.670 9.951 9.072 1.00 98.00 195 ILE A C 1
ATOM 1515 O O . ILE A 1 195 ? 8.547 10.737 9.420 1.00 98.00 195 ILE A O 1
ATOM 1519 N N . SER A 1 196 ? 7.939 8.865 8.348 1.00 97.81 196 SER A N 1
ATOM 1520 C CA . SER A 1 196 ? 9.257 8.563 7.786 1.00 97.81 196 SER A CA 1
ATOM 1521 C C . SER A 1 196 ? 9.154 7.459 6.733 1.00 97.81 196 SER A C 1
ATOM 1523 O O . SER A 1 196 ? 8.077 6.915 6.477 1.00 97.81 196 SER A O 1
ATOM 1525 N N . PHE A 1 197 ? 10.274 7.119 6.103 1.00 97.81 197 PHE A N 1
ATOM 1526 C CA . PHE A 1 197 ? 10.376 5.958 5.232 1.00 97.81 197 PHE A CA 1
ATOM 1527 C C . PHE A 1 197 ? 11.786 5.366 5.269 1.00 97.81 197 PHE A C 1
ATOM 1529 O O . PHE A 1 197 ? 12.744 6.023 5.670 1.00 97.81 197 PHE A O 1
ATOM 1536 N N . ILE A 1 198 ? 11.901 4.115 4.833 1.00 96.94 198 ILE A N 1
ATOM 1537 C CA . ILE A 1 198 ? 13.167 3.439 4.552 1.00 96.94 198 ILE A CA 1
ATOM 1538 C C . ILE A 1 198 ? 13.197 3.143 3.058 1.00 96.94 198 ILE A C 1
ATOM 1540 O O . ILE A 1 198 ? 12.306 2.471 2.531 1.00 96.94 198 ILE A O 1
ATOM 1544 N N . GLU A 1 199 ? 14.218 3.631 2.366 1.00 96.88 199 GLU A N 1
ATOM 1545 C CA . GLU A 1 199 ? 14.409 3.353 0.949 1.00 96.88 199 GLU A CA 1
ATOM 1546 C C . GLU A 1 199 ? 15.105 2.003 0.731 1.00 96.88 199 GLU A C 1
ATOM 1548 O O . GLU A 1 199 ? 16.111 1.685 1.360 1.00 96.88 199 GLU A O 1
ATOM 1553 N N . GLN A 1 200 ? 14.552 1.198 -0.176 1.00 94.25 200 GLN A N 1
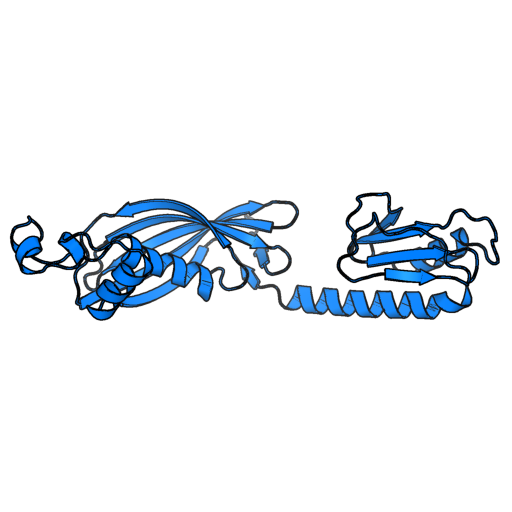ATOM 1554 C CA . GLN A 1 200 ? 15.151 -0.031 -0.696 1.00 94.25 200 GLN A CA 1
ATOM 1555 C C . GLN A 1 200 ? 15.328 0.102 -2.214 1.00 94.25 200 GLN A C 1
ATOM 1557 O O . GLN A 1 200 ? 14.831 1.049 -2.830 1.00 94.25 200 GLN A O 1
ATOM 1562 N N . ASN A 1 201 ? 16.002 -0.858 -2.853 1.00 86.19 201 ASN A N 1
ATOM 1563 C CA . ASN A 1 201 ? 16.278 -0.788 -4.296 1.00 86.19 201 ASN A CA 1
ATOM 1564 C C . ASN A 1 201 ? 15.001 -0.595 -5.138 1.00 86.19 201 ASN A C 1
ATOM 1566 O O . ASN A 1 201 ? 14.920 0.362 -5.901 1.00 86.19 201 ASN A O 1
ATOM 1570 N N . GLU A 1 202 ? 13.980 -1.439 -4.943 1.00 88.25 202 GLU A N 1
ATOM 1571 C CA . GLU A 1 202 ? 12.767 -1.457 -5.787 1.00 88.25 202 GLU A CA 1
ATOM 1572 C C . GLU A 1 202 ? 11.515 -0.856 -5.109 1.00 88.25 202 GLU A C 1
ATOM 1574 O O . GLU A 1 202 ? 10.466 -0.701 -5.740 1.00 88.25 202 GLU A O 1
ATOM 1579 N N . PHE A 1 203 ? 11.569 -0.550 -3.812 1.00 95.00 203 PHE A N 1
ATOM 1580 C CA . PHE A 1 203 ? 10.414 -0.086 -3.037 1.00 95.00 203 PHE A CA 1
ATOM 1581 C C . PHE A 1 203 ? 10.837 0.788 -1.855 1.00 95.00 203 PHE A C 1
ATOM 1583 O O . PHE A 1 203 ? 11.997 0.792 -1.457 1.00 95.00 203 PHE A O 1
ATOM 1590 N N . TYR A 1 204 ? 9.881 1.498 -1.273 1.00 97.38 204 TYR A N 1
ATOM 1591 C CA . TYR A 1 204 ? 10.006 2.142 0.028 1.00 97.38 204 TYR A CA 1
ATOM 1592 C C . TYR A 1 204 ? 9.245 1.336 1.080 1.00 97.38 204 TYR A C 1
ATOM 1594 O O . TYR A 1 204 ? 8.233 0.697 0.777 1.00 97.38 204 TYR A O 1
ATOM 1602 N N . ILE A 1 205 ? 9.706 1.390 2.323 1.00 98.06 205 ILE A N 1
ATOM 1603 C CA . ILE A 1 205 ? 8.912 1.031 3.497 1.00 98.06 205 ILE A CA 1
ATOM 1604 C C . ILE A 1 205 ? 8.488 2.347 4.136 1.00 98.06 205 ILE A C 1
ATOM 1606 O O . ILE A 1 205 ? 9.306 3.020 4.755 1.00 98.06 205 ILE A O 1
ATOM 1610 N N . GLY A 1 206 ? 7.238 2.747 3.932 1.00 97.75 206 GLY A N 1
ATOM 1611 C CA . GLY A 1 206 ? 6.678 3.935 4.567 1.00 97.75 206 GLY A CA 1
ATOM 1612 C C . GLY A 1 206 ? 6.305 3.625 6.008 1.00 97.75 206 GLY A C 1
ATOM 1613 O O . GLY A 1 206 ? 5.726 2.572 6.276 1.00 97.75 206 GLY A O 1
ATOM 1614 N N . VAL A 1 207 ? 6.625 4.542 6.914 1.00 98.31 207 VAL A N 1
ATOM 1615 C CA . VAL A 1 207 ? 6.256 4.475 8.326 1.00 98.31 207 VAL A CA 1
ATOM 1616 C C . VAL A 1 207 ? 5.228 5.558 8.601 1.00 98.31 207 VAL A C 1
ATOM 1618 O O . VAL A 1 207 ? 5.442 6.740 8.320 1.00 98.31 207 VAL A O 1
ATOM 1621 N N . PHE A 1 208 ? 4.110 5.145 9.182 1.00 98.50 208 PHE A N 1
ATOM 1622 C CA . PHE A 1 208 ? 2.956 5.996 9.407 1.00 98.50 208 PHE A CA 1
ATOM 1623 C C . PHE A 1 208 ? 2.585 6.013 10.879 1.00 98.50 208 PHE A C 1
ATOM 1625 O O . PHE A 1 208 ? 2.563 4.975 11.540 1.00 98.50 208 PHE A O 1
ATOM 1632 N N . ARG A 1 209 ? 2.234 7.187 11.397 1.00 98.69 209 ARG A N 1
ATOM 1633 C CA . ARG A 1 209 ? 1.528 7.313 12.669 1.00 98.69 209 ARG A CA 1
ATOM 1634 C C . ARG A 1 209 ? 0.041 7.191 12.391 1.00 98.69 209 ARG A C 1
ATOM 1636 O O . ARG A 1 209 ? -0.471 7.865 11.505 1.00 98.69 209 ARG A O 1
ATOM 1643 N N . GLY A 1 210 ? -0.657 6.372 13.167 1.00 98.44 210 GLY A N 1
ATOM 1644 C CA . GLY A 1 210 ? -2.106 6.272 13.070 1.00 98.44 210 GLY A CA 1
ATOM 1645 C C . GLY A 1 210 ? -2.787 6.391 14.422 1.00 98.44 210 GLY A C 1
ATOM 1646 O O . GLY A 1 210 ? -2.295 5.894 15.440 1.00 98.44 210 GLY A O 1
ATOM 1647 N N . VAL A 1 211 ? -3.936 7.056 14.420 1.00 98.56 211 VAL A N 1
ATOM 1648 C CA . VAL A 1 211 ? -4.824 7.196 15.575 1.00 98.56 211 VAL A CA 1
ATOM 1649 C C . VAL A 1 211 ? -6.256 6.935 15.143 1.00 98.56 211 VAL A C 1
ATOM 1651 O O . VAL A 1 211 ? -6.635 7.233 14.012 1.00 98.56 211 VAL A O 1
ATOM 1654 N N . CYS A 1 212 ? -7.062 6.401 16.051 1.00 98.44 212 CYS A N 1
ATOM 1655 C CA . CYS A 1 212 ? -8.501 6.349 15.872 1.00 98.44 212 CYS A CA 1
ATOM 1656 C C . CYS A 1 212 ? -9.180 7.032 17.054 1.00 98.44 212 CYS A C 1
ATOM 1658 O O . CYS A 1 212 ? -8.820 6.781 18.206 1.00 98.44 212 CYS A O 1
ATOM 1660 N N . GLU A 1 213 ? -10.164 7.873 16.765 1.00 98.62 213 GLU A N 1
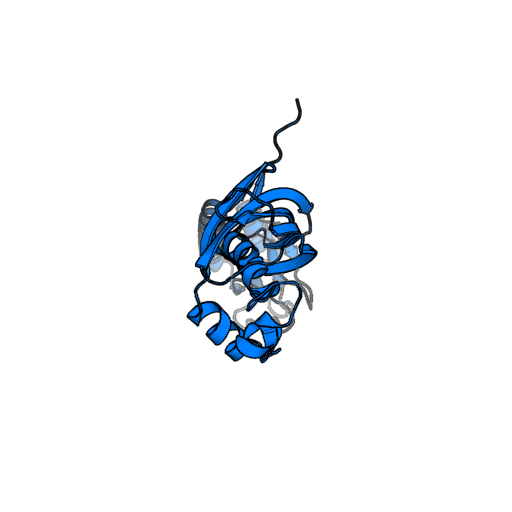ATOM 1661 C CA . GLU A 1 213 ? -10.938 8.632 17.751 1.00 98.62 213 GLU A CA 1
ATOM 1662 C C . GLU A 1 213 ? -12.427 8.339 17.580 1.00 98.62 213 GLU A C 1
ATOM 1664 O O . GLU A 1 213 ? -12.880 8.114 16.456 1.00 98.62 213 GLU A O 1
ATOM 1669 N N . ASN A 1 214 ? -13.186 8.336 18.675 1.00 98.50 214 ASN A N 1
ATOM 1670 C CA . ASN A 1 214 ? -14.644 8.226 18.625 1.00 98.50 214 ASN A CA 1
ATOM 1671 C C . ASN A 1 214 ? -15.311 9.601 18.391 1.00 98.50 214 ASN A C 1
ATOM 1673 O O . ASN A 1 214 ? -14.653 10.641 18.307 1.00 98.50 214 ASN A O 1
ATOM 1677 N N . GLN A 1 215 ? -16.643 9.627 18.348 1.00 98.44 215 GLN A N 1
ATOM 1678 C CA . GLN A 1 215 ? -17.459 10.837 18.193 1.00 98.44 215 GLN A CA 1
ATOM 1679 C C . GLN A 1 215 ? -17.285 11.876 19.316 1.00 98.44 215 GLN A C 1
ATOM 1681 O O . GLN A 1 215 ? -17.680 13.026 19.147 1.00 98.44 215 GLN A O 1
ATOM 1686 N N . LYS A 1 216 ? -16.694 11.492 20.454 1.00 98.19 216 LYS A N 1
ATOM 1687 C CA . LYS A 1 216 ? -16.366 12.381 21.579 1.00 98.19 216 LYS A CA 1
ATOM 1688 C C . LYS A 1 216 ? -14.917 12.878 21.533 1.00 98.19 216 LYS A C 1
ATOM 1690 O O . LYS A 1 216 ? -14.456 13.473 22.500 1.00 98.19 216 LYS A O 1
ATOM 1695 N N . GLN A 1 217 ? -14.200 12.627 20.433 1.00 97.12 217 GLN A N 1
ATOM 1696 C CA . GLN A 1 217 ? -12.770 12.920 20.269 1.00 97.12 217 GLN A CA 1
ATOM 1697 C C . GLN A 1 217 ? -11.875 12.168 21.266 1.00 97.12 217 GLN A C 1
ATOM 1699 O O . GLN A 1 217 ? -10.739 12.558 21.532 1.00 97.12 217 GLN A O 1
ATOM 1704 N N . GLU A 1 218 ? -12.363 11.056 21.815 1.00 98.25 218 GLU A N 1
ATOM 1705 C CA . GLU A 1 218 ? -11.569 10.206 22.688 1.00 98.25 218 GLU A CA 1
ATOM 1706 C C . GLU A 1 218 ? -10.787 9.209 21.841 1.00 98.25 218 GLU A C 1
ATOM 1708 O O . GLU A 1 218 ? -11.347 8.473 21.026 1.00 98.25 218 GLU A O 1
ATOM 1713 N N . MET A 1 219 ? -9.475 9.155 22.054 1.00 98.38 219 MET A N 1
ATOM 1714 C CA . MET A 1 219 ? -8.609 8.225 21.341 1.00 98.38 219 MET A CA 1
ATOM 1715 C C . MET A 1 219 ? -8.887 6.783 21.786 1.00 98.38 219 MET A C 1
ATOM 1717 O O . MET A 1 219 ? -8.723 6.450 22.966 1.00 98.38 219 MET A O 1
ATOM 1721 N N . VAL A 1 220 ? -9.281 5.929 20.842 1.00 98.44 220 VAL A N 1
ATOM 1722 C CA . VAL A 1 220 ? -9.609 4.514 21.083 1.00 98.44 220 VAL A CA 1
ATOM 1723 C C . VAL A 1 220 ? -8.430 3.596 20.787 1.00 98.44 220 VAL A C 1
ATOM 1725 O O . VAL A 1 220 ? -8.227 2.610 21.489 1.00 98.44 220 VAL A O 1
ATOM 1728 N N . LEU A 1 221 ? -7.595 3.947 19.806 1.00 98.06 221 LEU A N 1
ATOM 1729 C CA . LEU A 1 221 ? -6.327 3.271 19.533 1.00 98.06 221 LEU A CA 1
ATOM 1730 C C . LEU A 1 221 ? -5.307 4.240 18.944 1.00 98.06 221 LEU A C 1
ATOM 1732 O O . LEU A 1 221 ? -5.660 5.255 18.339 1.00 98.06 221 LEU A O 1
ATOM 1736 N N . ARG A 1 222 ? -4.031 3.895 19.103 1.00 98.38 222 ARG A N 1
ATOM 1737 C CA . ARG A 1 222 ? -2.910 4.576 18.447 1.00 98.38 222 ARG A CA 1
ATOM 1738 C C . ARG A 1 222 ? -1.777 3.612 18.154 1.00 98.38 222 ARG A C 1
ATOM 1740 O O . ARG A 1 222 ? -1.587 2.645 18.896 1.00 98.38 222 ARG A O 1
ATOM 1747 N N . GLY A 1 223 ? -0.982 3.920 17.142 1.00 98.12 223 GLY A N 1
ATOM 1748 C CA . GLY A 1 223 ? 0.190 3.128 16.812 1.00 98.12 223 GLY A CA 1
ATOM 1749 C C . GLY A 1 223 ? 1.025 3.689 15.675 1.00 98.12 223 GLY A C 1
ATOM 1750 O O . GLY A 1 223 ? 0.769 4.779 15.156 1.00 98.12 223 GLY A O 1
ATOM 1751 N N . THR A 1 224 ? 2.028 2.904 15.311 1.00 98.44 224 THR A N 1
ATOM 1752 C CA . THR A 1 224 ? 2.848 3.072 14.117 1.00 98.44 224 THR A CA 1
ATOM 1753 C C . THR A 1 224 ? 2.629 1.894 13.179 1.00 98.44 224 THR A C 1
ATOM 1755 O O . THR A 1 224 ? 2.507 0.755 13.634 1.00 98.44 224 THR A O 1
ATOM 1758 N N . PHE A 1 225 ? 2.596 2.169 11.882 1.00 98.38 225 PHE A N 1
ATOM 1759 C CA . PHE A 1 225 ? 2.236 1.219 10.837 1.00 98.38 225 PHE A CA 1
ATOM 1760 C C . PHE A 1 225 ? 3.248 1.285 9.701 1.00 98.38 225 PHE A C 1
ATOM 1762 O O . PHE A 1 225 ? 3.734 2.363 9.366 1.00 98.38 225 PHE A O 1
ATOM 1769 N N . GLU A 1 226 ? 3.556 0.139 9.109 1.00 98.19 226 GLU A N 1
ATOM 1770 C CA . GLU A 1 226 ? 4.526 0.015 8.027 1.00 98.19 226 GLU A CA 1
ATOM 1771 C C . GLU A 1 226 ? 3.850 -0.480 6.758 1.00 98.19 226 GLU A C 1
ATOM 1773 O O . GLU A 1 226 ? 3.073 -1.440 6.783 1.00 98.19 226 GLU A O 1
ATOM 1778 N N . GLN A 1 227 ? 4.186 0.142 5.631 1.00 97.31 227 GLN A N 1
ATOM 1779 C CA . GLN A 1 227 ? 3.635 -0.235 4.339 1.00 97.31 227 GLN A CA 1
ATOM 1780 C C . GLN A 1 227 ? 4.705 -0.277 3.259 1.00 97.31 227 GLN A C 1
ATOM 1782 O O . GLN A 1 227 ? 5.499 0.649 3.097 1.00 97.31 227 GLN A O 1
ATOM 1787 N N . LYS A 1 228 ? 4.704 -1.358 2.484 1.00 97.62 228 LYS A N 1
ATOM 17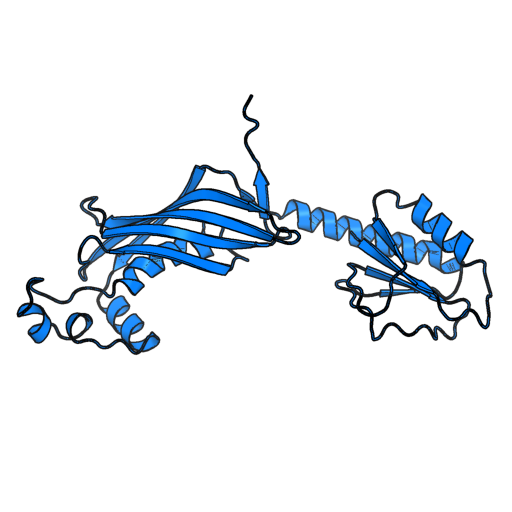88 C CA . LYS A 1 228 ? 5.546 -1.502 1.303 1.00 97.62 228 LYS A CA 1
ATOM 1789 C C . LYS A 1 228 ? 4.936 -0.716 0.145 1.00 97.62 228 LYS A C 1
ATOM 1791 O O . LYS A 1 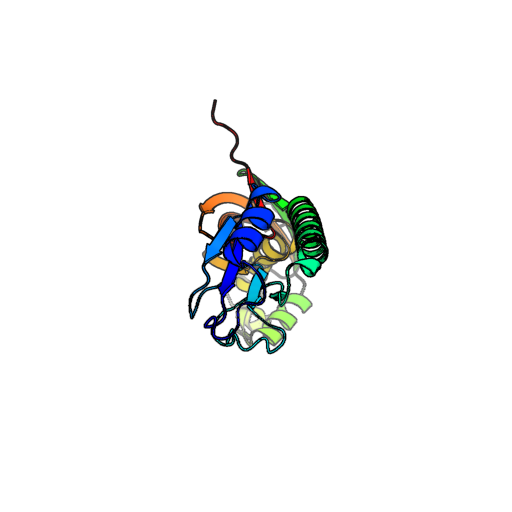228 ? 3.793 -0.969 -0.237 1.00 97.62 228 LYS A O 1
ATOM 1796 N N . MET A 1 229 ? 5.726 0.183 -0.433 1.00 96.88 229 MET A N 1
ATOM 1797 C CA . MET A 1 229 ? 5.344 1.092 -1.516 1.00 96.88 229 MET A CA 1
ATOM 1798 C C . MET A 1 229 ? 6.310 0.921 -2.700 1.00 96.88 229 MET A C 1
ATOM 1800 O O . MET A 1 229 ? 7.439 1.410 -2.644 1.00 96.88 229 MET A O 1
ATOM 1804 N N . PRO A 1 230 ? 5.935 0.198 -3.770 1.00 93.88 230 PRO A N 1
ATOM 1805 C CA . PRO A 1 230 ? 6.806 -0.002 -4.929 1.00 93.88 230 PRO A CA 1
ATOM 1806 C C . PRO A 1 230 ? 7.183 1.316 -5.621 1.00 93.88 230 PRO A C 1
ATOM 1808 O O . PRO A 1 230 ? 6.308 2.122 -5.932 1.00 93.88 230 PRO A O 1
ATOM 1811 N N . LYS A 1 231 ? 8.463 1.508 -5.964 1.00 91.50 231 LYS A N 1
ATOM 1812 C CA . LYS A 1 231 ? 8.952 2.728 -6.649 1.00 91.50 231 LYS A CA 1
ATOM 1813 C C . LYS A 1 231 ? 8.357 2.939 -8.041 1.00 91.50 231 LYS A C 1
ATOM 1815 O O . LYS A 1 231 ? 8.431 4.027 -8.605 1.00 91.50 231 LYS A O 1
ATOM 1820 N N . TYR A 1 232 ? 7.784 1.886 -8.616 1.00 84.38 232 TYR A N 1
ATOM 1821 C CA . TYR A 1 232 ? 7.045 1.988 -9.865 1.00 84.38 232 TYR A CA 1
ATOM 1822 C C . TYR A 1 232 ? 5.718 2.749 -9.704 1.00 84.38 232 TYR A C 1
ATOM 1824 O O . TYR A 1 232 ? 5.315 3.417 -10.648 1.00 84.38 232 TYR A O 1
ATOM 1832 N N . TYR A 1 233 ? 5.087 2.702 -8.523 1.00 89.62 233 TYR A N 1
ATOM 1833 C CA . TYR A 1 233 ? 3.839 3.415 -8.219 1.00 89.62 233 TYR A CA 1
ATOM 1834 C C . TYR A 1 233 ? 4.050 4.700 -7.413 1.00 89.62 233 TYR A C 1
ATOM 1836 O O . TYR A 1 233 ? 3.211 5.595 -7.481 1.00 89.62 233 TYR A O 1
ATOM 1844 N N . PHE A 1 234 ? 5.153 4.809 -6.668 1.00 94.12 234 PHE A N 1
ATOM 1845 C CA . PHE A 1 234 ? 5.361 5.877 -5.691 1.00 94.12 234 PHE A CA 1
ATOM 1846 C C . PHE A 1 234 ? 6.705 6.582 -5.861 1.00 94.12 234 PHE A C 1
ATOM 1848 O O . PHE A 1 234 ? 7.711 5.958 -6.200 1.00 94.12 234 PHE A O 1
ATOM 1855 N N . VAL A 1 235 ? 6.718 7.877 -5.559 1.00 93.69 235 VAL A N 1
ATOM 1856 C CA . VAL A 1 235 ? 7.917 8.703 -5.373 1.00 93.69 235 VAL A CA 1
ATOM 1857 C C . VAL A 1 235 ? 7.747 9.461 -4.062 1.00 93.69 235 VAL A C 1
ATOM 1859 O O . VAL A 1 235 ? 6.658 9.961 -3.792 1.00 93.69 235 VAL A O 1
ATOM 1862 N N . ILE A 1 236 ? 8.798 9.537 -3.247 1.00 93.69 236 ILE A N 1
ATOM 1863 C CA . ILE A 1 236 ? 8.787 10.334 -2.017 1.00 93.69 236 ILE A CA 1
ATOM 1864 C C . ILE A 1 236 ? 9.669 11.559 -2.240 1.00 93.69 236 ILE A C 1
ATOM 1866 O O . ILE A 1 236 ? 10.828 11.412 -2.623 1.00 93.69 236 ILE A O 1
ATOM 1870 N N . GLU A 1 237 ? 9.116 12.749 -2.027 1.00 90.56 237 GLU A N 1
ATOM 1871 C CA . GLU A 1 237 ? 9.870 14.002 -2.026 1.00 90.56 237 GLU A CA 1
ATOM 1872 C C . GLU A 1 237 ? 10.278 14.342 -0.589 1.00 90.56 237 GLU A C 1
ATOM 1874 O O . GLU A 1 237 ? 9.432 14.426 0.305 1.00 90.56 237 GLU A O 1
ATOM 1879 N N . GLU A 1 238 ? 11.574 14.542 -0.361 1.00 75.56 238 GLU A N 1
ATOM 1880 C CA . GLU A 1 238 ? 12.066 15.161 0.868 1.00 75.56 238 GLU A CA 1
ATOM 1881 C C . GLU A 1 238 ? 12.009 16.681 0.682 1.00 75.56 238 GLU A C 1
ATOM 1883 O O . GLU A 1 238 ? 12.551 17.206 -0.292 1.00 75.56 238 GLU A O 1
ATOM 1888 N N . GLU A 1 239 ? 11.346 17.407 1.587 1.00 61.12 239 GLU A N 1
ATOM 1889 C CA . GLU A 1 239 ? 11.549 18.856 1.648 1.00 61.12 239 GLU A CA 1
ATOM 1890 C C . GLU A 1 239 ? 13.030 19.094 1.949 1.00 61.12 239 GLU A C 1
ATOM 1892 O O . GLU A 1 239 ? 13.539 18.645 2.982 1.00 61.12 239 GLU A O 1
ATOM 1897 N N . ASN A 1 240 ? 13.725 19.771 1.029 1.00 46.22 240 ASN A N 1
ATOM 1898 C CA . ASN A 1 240 ? 15.072 20.267 1.273 1.00 46.22 240 ASN A CA 1
ATOM 1899 C C . ASN A 1 240 ? 15.036 21.060 2.580 1.00 46.22 240 ASN A C 1
ATOM 1901 O O . ASN A 1 240 ? 14.436 22.132 2.649 1.00 46.22 240 ASN A O 1
ATOM 1905 N N . LYS A 1 241 ? 15.666 20.516 3.621 1.00 42.97 241 LYS A N 1
ATOM 1906 C CA . LYS A 1 241 ? 16.016 21.287 4.808 1.00 42.97 241 LYS A CA 1
ATOM 1907 C C . LYS A 1 241 ? 17.105 22.270 4.382 1.00 42.97 241 LYS A C 1
ATOM 1909 O O . LYS A 1 241 ? 18.279 21.906 4.382 1.00 42.97 241 LYS A O 1
ATOM 1914 N N . GLU A 1 242 ? 16.689 23.447 3.926 1.00 34.84 242 GLU A N 1
ATOM 1915 C CA . GLU A 1 242 ? 17.542 24.642 3.894 1.00 34.84 242 GLU A CA 1
ATOM 1916 C C . GLU A 1 242 ? 17.941 25.059 5.315 1.00 34.84 242 GLU A C 1
ATOM 1918 O O . GLU A 1 242 ? 17.108 24.917 6.245 1.00 34.84 242 GLU A O 1
#

Foldseek 3Di:
DEEEEAEDPCPAAPDDQVVLVVVLCVVCVVYHYDHDDFQEEGQEYEYRYRAPVQPTDCVRYHHNPYYDYDHDSVCSVVVNVVVVVVVVVLVVLLVQADEAEAFDKDKDKDAAALVLLVVVCVVPVPPDCLAPPQVVVCVDPVNGRFGPPVSLVVRLVVCVCPPVVHPPKDWDDKDKDFDDTDDHGWMKMKMKGFHDWDDDDFWIWTKIWIWIATPVRHTGMTIITIMTGGPSRYDYDYDPPD

Radius of gyration: 27.48 Å; chains: 1; bounding box: 56×45×75 Å

Sequence (242 aa):
MKVGIKYCGGCQNRYNRSDFVNEVKAKNTDVDFVIAQDADVVDYLLVINGCTAACADISKITSRKGYFMVTGKHQIKMVQKKLDELKEEEKEDKARRKILRIGDHAQFSKTITDADVTLFAGVTGDFARMHVDEEFAKLSEFGGRVVHGMLALSYISTVMGMKLPGDGTIFMGQNMKFLRPVFVGDTLTAKVEMISFIEQNEFYIGVFRGVCENQKQEMVLRGTFEQKMPKYYFVIEEENKE

pLDDT: mean 93.83, std 7.95, range [34.84, 98.81]

Secondary structure (DSSP, 8-state):
-EEEEEE---SS-SS-HHHHHHHHHHT-TTSEEEE--TT-EESEEEEE-SSTT-----TT-EETT-EEEE-SGGGHHHHHHHHHHHHHHHHHHHHTPEEEETT-EEEEEEEPPHHHHHHHHHHH----HHHH-HHHHTTSTTSSPBPPHHHHHHHHHHHHHHTSS-TT-EEEEEEEEE-S--BTT-EEEEEEEEEEEEE-SSEEEEEEEEEEE-TTS-EEEEEEEEEEEETTTEEEEPP---